Protein AF-A0ABD0JNJ2-F1 (afdb_monomer_lite)

Structure (mmCIF, N/CA/C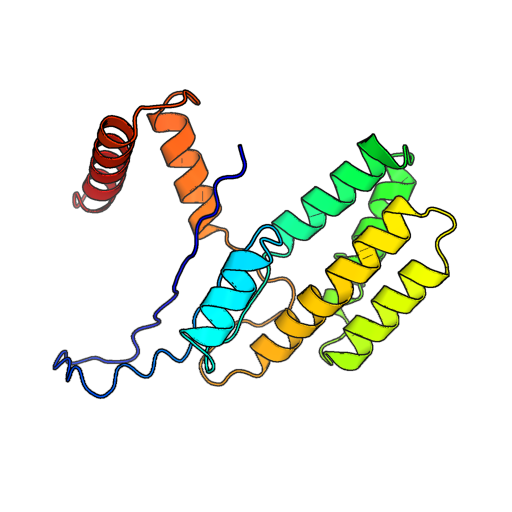/O backbone):
data_AF-A0ABD0JNJ2-F1
#
_entry.id   AF-A0ABD0JNJ2-F1
#
loop_
_atom_site.group_PDB
_atom_site.id
_atom_site.type_symbol
_atom_site.label_atom_id
_atom_site.label_alt_id
_atom_site.label_comp_id
_atom_site.label_asym_id
_atom_site.label_entity_id
_atom_site.label_seq_id
_atom_site.pdbx_PDB_ins_code
_atom_site.Cartn_x
_atom_site.Cartn_y
_atom_site.Cartn_z
_atom_site.occupancy
_atom_site.B_iso_or_equiv
_atom_site.auth_seq_id
_atom_site.auth_comp_id
_atom_site.auth_asym_id
_atom_site.auth_atom_id
_atom_site.pdbx_PDB_model_num
ATOM 1 N N . MET A 1 1 ? 8.922 7.246 12.407 1.00 26.16 1 MET A N 1
ATOM 2 C CA . MET A 1 1 ? 8.050 6.506 13.341 1.00 26.16 1 MET A CA 1
ATOM 3 C C . MET A 1 1 ? 6.828 6.071 12.545 1.00 26.16 1 MET A C 1
ATOM 5 O O . MET A 1 1 ? 6.031 6.923 12.176 1.00 26.16 1 MET A O 1
ATOM 9 N N . SER A 1 2 ? 6.765 4.806 12.126 1.00 25.14 2 SER A N 1
ATOM 10 C CA . SER A 1 2 ? 5.602 4.263 11.416 1.00 25.14 2 SER A CA 1
ATOM 11 C C . SER A 1 2 ? 4.510 3.992 12.443 1.00 25.14 2 SER A C 1
ATOM 13 O O . SER A 1 2 ? 4.684 3.145 13.316 1.00 25.14 2 SER A O 1
ATOM 15 N N . VAL A 1 3 ? 3.419 4.751 12.382 1.00 25.78 3 VAL A N 1
ATOM 16 C CA . VAL A 1 3 ? 2.203 4.423 13.130 1.00 25.78 3 VAL A CA 1
ATOM 17 C C . VAL A 1 3 ? 1.616 3.185 12.464 1.00 25.78 3 VAL A C 1
ATOM 19 O O . VAL A 1 3 ? 1.407 3.183 11.250 1.00 25.78 3 VAL A O 1
ATOM 22 N N . VAL A 1 4 ? 1.434 2.123 13.240 1.00 29.89 4 VAL A N 1
ATOM 23 C CA . VAL A 1 4 ? 0.793 0.896 12.780 1.00 29.89 4 VAL A CA 1
ATOM 24 C C . VAL A 1 4 ? -0.609 0.893 1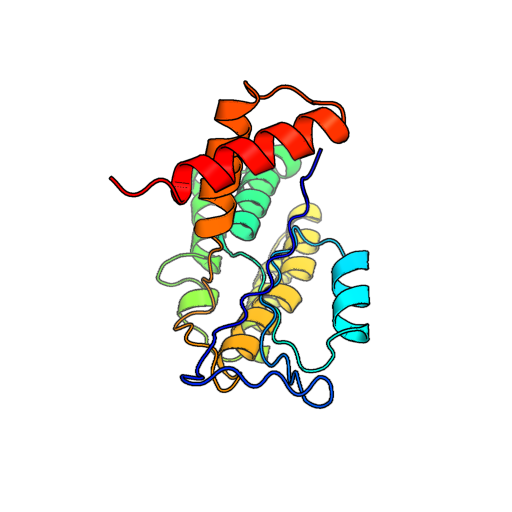3.359 1.00 29.89 4 VAL A C 1
ATOM 26 O O . VAL A 1 4 ? -0.780 0.864 14.575 1.00 29.89 4 VAL A O 1
ATOM 29 N N . GLU A 1 5 ? -1.604 1.021 12.491 1.00 32.81 5 GLU A N 1
ATOM 30 C CA . GLU A 1 5 ? -3.003 1.134 12.883 1.00 32.81 5 GLU A CA 1
ATOM 31 C C . GLU A 1 5 ? -3.761 -0.056 12.296 1.00 32.81 5 GLU A C 1
ATOM 33 O O . GLU A 1 5 ? -3.995 -0.132 11.091 1.00 32.81 5 GLU A O 1
ATOM 38 N N . ALA A 1 6 ? -4.118 -1.013 13.151 1.00 33.81 6 ALA A N 1
ATOM 39 C CA . ALA A 1 6 ? -4.924 -2.150 12.745 1.00 33.81 6 ALA A CA 1
ATOM 40 C C . ALA A 1 6 ? -6.407 -1.779 12.831 1.00 33.81 6 ALA A C 1
ATOM 42 O O . ALA A 1 6 ? -6.945 -1.636 13.929 1.00 33.81 6 ALA A O 1
ATOM 43 N N . LYS A 1 7 ? -7.086 -1.633 11.686 1.00 41.03 7 LYS A N 1
ATOM 44 C CA . LYS A 1 7 ? -8.550 -1.548 11.672 1.00 41.03 7 LYS A CA 1
ATOM 45 C C . LYS A 1 7 ? -9.175 -2.919 11.486 1.00 41.03 7 LYS A C 1
ATOM 47 O O . LYS A 1 7 ? -8.895 -3.642 10.539 1.00 41.03 7 LYS A O 1
ATOM 52 N N . CYS A 1 8 ? -10.072 -3.233 12.406 1.00 36.25 8 CYS A N 1
ATOM 53 C CA . CYS A 1 8 ? -11.025 -4.313 12.288 1.00 36.25 8 CYS A CA 1
ATOM 54 C C . CYS A 1 8 ? -12.307 -3.707 11.708 1.00 36.25 8 CYS A C 1
ATOM 56 O O . CYS A 1 8 ? -13.014 -2.986 12.412 1.00 36.25 8 CYS A O 1
ATOM 58 N N . ILE A 1 9 ? -12.576 -3.909 10.416 1.00 38.62 9 ILE A N 1
ATOM 59 C CA . ILE A 1 9 ? -13.896 -3.581 9.870 1.00 38.62 9 ILE A CA 1
ATOM 60 C C . ILE A 1 9 ? -14.817 -4.746 10.231 1.00 38.62 9 ILE A C 1
ATOM 62 O O . ILE A 1 9 ? -14.937 -5.714 9.489 1.00 38.62 9 ILE A O 1
ATOM 66 N N . VAL A 1 10 ? -15.464 -4.644 11.391 1.00 36.44 10 VAL A N 1
ATOM 67 C CA . VAL A 1 10 ? -16.660 -5.434 11.683 1.00 36.44 10 VAL A CA 1
ATOM 68 C C . VAL A 1 10 ? -17.790 -4.747 10.926 1.00 36.44 10 VAL A C 1
ATOM 70 O O . VAL A 1 10 ? -18.212 -3.667 11.326 1.00 36.44 10 VAL A O 1
ATOM 73 N N . LEU A 1 11 ? -18.235 -5.308 9.801 1.00 31.41 11 LEU A N 1
ATOM 74 C CA . LEU A 1 11 ? -19.492 -4.883 9.184 1.00 31.41 11 LEU A CA 1
ATOM 75 C C . LEU A 1 11 ? -20.625 -5.548 9.977 1.00 31.41 11 LEU A C 1
ATOM 77 O O . LEU A 1 11 ? -20.752 -6.773 9.909 1.00 31.41 11 LEU A O 1
ATOM 81 N N . PRO A 1 12 ? -21.425 -4.806 10.762 1.00 32.09 12 PRO A N 1
ATOM 82 C CA . PRO A 1 12 ? -22.614 -5.378 11.352 1.00 32.09 12 PRO A CA 1
ATOM 83 C C . PRO A 1 12 ? -23.641 -5.522 10.234 1.00 32.09 12 PRO A C 1
ATOM 85 O O . PRO A 1 12 ? -24.138 -4.535 9.700 1.00 32.09 12 PRO A O 1
ATOM 88 N N . HIS A 1 13 ? -23.972 -6.755 9.883 1.00 36.62 13 HIS A N 1
ATOM 89 C CA . HIS A 1 13 ? -25.265 -7.036 9.285 1.00 36.62 13 HIS A CA 1
ATOM 90 C C . HIS A 1 13 ? -26.087 -7.779 10.331 1.00 36.62 13 HIS A C 1
ATOM 92 O O . HIS A 1 13 ? -26.266 -8.979 10.216 1.00 36.62 13 HIS A O 1
ATOM 98 N N . ILE A 1 14 ? -26.502 -7.088 11.396 1.00 38.28 14 ILE A N 1
ATOM 99 C CA . ILE A 1 14 ? -27.469 -7.599 12.376 1.00 38.28 14 ILE A CA 1
ATOM 100 C C . ILE A 1 14 ? -28.215 -6.384 12.948 1.00 38.28 14 ILE A C 1
ATOM 102 O O . ILE A 1 14 ? -27.687 -5.661 13.795 1.00 38.28 14 ILE A O 1
ATOM 106 N N . ASP A 1 15 ? -29.436 -6.165 12.463 1.00 32.69 15 ASP A N 1
ATOM 107 C CA . ASP A 1 15 ? -30.498 -5.598 13.290 1.00 32.69 15 ASP A CA 1
ATOM 108 C C . ASP A 1 15 ? -30.760 -6.614 14.424 1.00 32.69 15 ASP A C 1
ATOM 110 O O . ASP A 1 15 ? -30.828 -7.812 14.162 1.00 32.69 15 ASP A O 1
ATOM 114 N N . ASP A 1 16 ? -30.855 -6.142 15.668 1.00 32.44 16 ASP A N 1
ATOM 115 C CA . ASP A 1 16 ? -31.053 -6.896 16.924 1.00 32.44 16 ASP A CA 1
ATOM 116 C C . ASP A 1 16 ? -29.803 -7.460 17.636 1.00 32.44 16 ASP A C 1
ATOM 118 O O . ASP A 1 16 ? -29.333 -8.585 17.465 1.00 32.44 16 ASP A O 1
ATOM 122 N N . PHE A 1 17 ? -29.299 -6.644 18.565 1.00 34.88 17 PHE A N 1
ATOM 123 C CA . PHE A 1 17 ? -28.214 -6.948 19.494 1.00 34.88 17 PHE A CA 1
ATOM 124 C C . PHE A 1 17 ? -28.676 -7.901 20.621 1.00 34.88 17 PHE A C 1
ATOM 126 O O . PHE A 1 17 ? -29.172 -7.474 21.662 1.00 34.88 17 PHE A O 1
ATOM 133 N N . GLN A 1 18 ? -28.413 -9.199 20.465 1.00 28.80 18 GLN A N 1
ATOM 134 C CA . GLN A 1 18 ? -28.029 -10.073 21.582 1.00 28.80 18 GLN A CA 1
ATOM 135 C C . GLN A 1 18 ? -26.656 -10.670 21.267 1.00 28.80 18 GLN A C 1
ATOM 137 O O . GLN A 1 18 ? -26.529 -11.641 20.525 1.00 28.80 18 GLN A O 1
ATOM 142 N N . VAL A 1 19 ? -25.600 -10.067 21.815 1.00 36.72 19 VAL A N 1
ATOM 143 C CA . VAL A 1 19 ? -24.233 -10.572 21.649 1.00 36.72 19 VAL A CA 1
ATOM 144 C C . VAL A 1 19 ? -24.072 -11.808 22.524 1.00 36.72 19 VAL A C 1
ATOM 146 O O . VAL A 1 19 ? -23.805 -11.706 23.719 1.00 36.72 19 VAL A O 1
ATOM 149 N N . ASN A 1 20 ? -24.246 -12.985 21.930 1.00 31.77 20 ASN A N 1
ATOM 150 C CA . ASN A 1 20 ? -23.804 -14.233 22.531 1.00 31.77 20 ASN A CA 1
ATOM 151 C C . ASN A 1 20 ? -22.264 -14.319 22.391 1.00 31.77 20 ASN A C 1
ATOM 153 O O . ASN A 1 20 ? -21.769 -14.382 21.261 1.00 31.77 20 ASN A O 1
ATOM 157 N N . PRO A 1 21 ? -21.480 -14.325 23.489 1.00 39.53 21 PRO A N 1
ATOM 158 C CA . PRO A 1 21 ? -20.012 -14.311 23.436 1.00 39.53 21 PRO A CA 1
ATOM 159 C C . PRO A 1 21 ? -19.396 -15.537 22.745 1.00 39.53 21 PRO A C 1
ATOM 161 O O . PRO A 1 21 ? -18.214 -15.526 22.415 1.00 39.53 21 PRO A O 1
ATOM 164 N N . SER A 1 22 ? -20.176 -16.600 22.530 1.00 33.53 22 SER A N 1
ATOM 165 C CA . SER A 1 22 ? -19.711 -17.866 21.956 1.00 33.53 22 SER A CA 1
ATOM 166 C C . SER A 1 22 ? -19.560 -17.859 20.428 1.00 33.53 22 SER A C 1
ATOM 168 O O . SER A 1 22 ? -18.995 -18.804 19.890 1.00 33.53 22 SER A O 1
ATOM 170 N N . PHE A 1 23 ? -20.060 -16.836 19.721 1.00 33.84 23 PHE A N 1
ATOM 171 C CA . PHE A 1 23 ? -20.128 -16.827 18.251 1.00 33.84 23 PHE A CA 1
ATOM 172 C C . PHE A 1 23 ? -19.879 -15.444 17.631 1.00 33.84 23 PHE A C 1
ATOM 174 O O . PHE A 1 23 ? -20.557 -15.038 16.689 1.00 33.84 23 PHE A O 1
ATOM 181 N N . VAL A 1 24 ? -18.849 -14.721 18.081 1.00 34.91 24 VAL A N 1
ATOM 182 C CA . VAL A 1 24 ? -18.288 -13.653 17.236 1.00 34.91 24 VAL A CA 1
ATOM 183 C C . VAL A 1 24 ? -17.439 -14.320 16.153 1.00 34.91 24 VAL A C 1
ATOM 185 O O . VAL A 1 24 ? -16.216 -14.402 16.243 1.00 34.91 24 VAL A O 1
ATOM 188 N N . SER A 1 25 ? -18.108 -14.851 15.129 1.00 36.47 25 SER A N 1
ATOM 189 C CA . SER A 1 25 ? -17.474 -15.211 13.864 1.00 36.47 25 SER A CA 1
ATOM 190 C C . SER A 1 25 ? -17.042 -13.909 13.202 1.00 36.47 25 SER A C 1
ATOM 192 O O . SER A 1 25 ? -17.773 -13.312 12.413 1.00 36.47 25 SER A O 1
ATOM 194 N N . LEU A 1 26 ? -15.865 -13.429 13.585 1.00 41.94 26 LEU A N 1
ATOM 195 C CA . LEU A 1 26 ? -15.262 -12.229 13.042 1.00 41.94 26 LEU A CA 1
ATOM 196 C C . LEU A 1 26 ? -14.776 -12.560 11.625 1.00 41.94 26 LEU A C 1
ATOM 198 O O . LEU A 1 26 ? -13.632 -12.954 11.417 1.00 41.94 26 LEU A O 1
ATOM 202 N N . GLN A 1 27 ? -15.700 -12.509 10.661 1.00 42.44 27 GLN A N 1
ATOM 203 C CA . GLN A 1 27 ? -15.446 -12.971 9.295 1.00 42.44 27 GLN A CA 1
ATOM 204 C C . GLN A 1 27 ? -14.484 -12.044 8.532 1.00 42.44 27 GLN A C 1
ATOM 206 O O . GLN A 1 27 ? -13.829 -12.495 7.595 1.00 42.44 27 GLN A O 1
ATO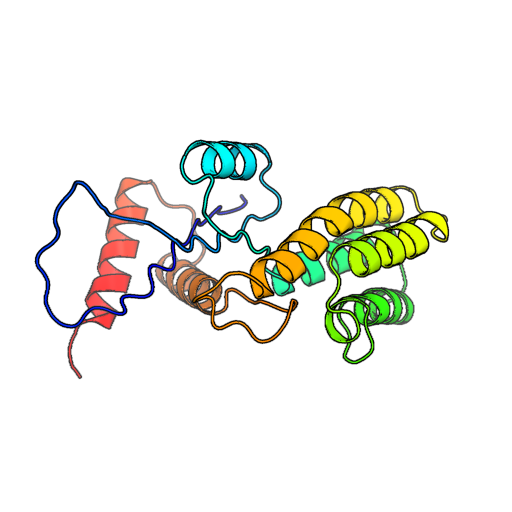M 211 N N . PHE A 1 28 ? -14.316 -10.779 8.949 1.00 48.91 28 PHE A N 1
ATOM 212 C CA . PHE A 1 28 ? -13.483 -9.813 8.222 1.00 48.91 28 PHE A CA 1
ATOM 213 C C . PHE A 1 28 ? -12.620 -8.979 9.161 1.00 48.91 28 PHE A C 1
ATOM 215 O O . PHE A 1 28 ? -13.121 -8.271 10.029 1.00 48.91 28 PHE A O 1
ATOM 222 N N . VAL A 1 29 ? -11.306 -9.025 8.944 1.00 49.91 29 VAL A N 1
ATOM 223 C CA . VAL A 1 29 ? -10.364 -8.063 9.518 1.00 49.91 29 VAL A CA 1
ATOM 224 C C . VAL A 1 29 ? -9.453 -7.577 8.398 1.00 49.91 29 VAL A C 1
ATOM 226 O O . VAL A 1 29 ? -8.389 -8.141 8.150 1.00 49.91 29 VAL A O 1
ATOM 229 N N . THR A 1 30 ? -9.866 -6.514 7.708 1.00 50.38 30 THR A N 1
ATOM 230 C CA . THR A 1 30 ? -9.026 -5.839 6.712 1.00 50.38 30 THR A CA 1
ATOM 231 C C . THR A 1 30 ? -7.947 -5.029 7.421 1.00 50.38 30 THR A C 1
ATOM 233 O O . THR A 1 30 ? -8.136 -3.849 7.723 1.00 50.38 30 THR A O 1
ATOM 236 N N . VAL A 1 31 ? -6.819 -5.663 7.725 1.00 52.69 31 VAL A N 1
ATOM 237 C CA . VAL A 1 31 ? -5.738 -4.974 8.427 1.00 52.69 31 VAL A CA 1
ATOM 238 C C . VAL A 1 31 ? -4.709 -4.421 7.454 1.00 52.69 31 VAL A C 1
ATOM 240 O O . VAL A 1 31 ? -3.909 -5.168 6.887 1.00 52.69 31 VAL A O 1
ATOM 243 N N . ASP A 1 32 ? -4.707 -3.095 7.336 1.00 55.03 32 ASP A N 1
ATOM 244 C CA . ASP A 1 32 ? -3.663 -2.338 6.658 1.00 55.03 32 ASP A CA 1
ATOM 245 C C . ASP A 1 32 ? -2.373 -2.390 7.481 1.00 55.03 32 ASP A C 1
ATOM 247 O O . ASP A 1 32 ? -2.229 -1.719 8.503 1.00 55.03 32 ASP A O 1
ATOM 251 N N . HIS A 1 33 ? -1.428 -3.210 7.040 1.00 58.47 33 HIS A N 1
ATOM 252 C CA . HIS A 1 33 ? -0.084 -3.190 7.583 1.00 58.47 33 HIS A CA 1
ATOM 253 C C . HIS A 1 33 ? 0.830 -2.579 6.545 1.00 58.47 33 HIS A C 1
ATOM 255 O O . HIS A 1 33 ? 0.867 -3.031 5.401 1.00 58.47 33 HIS A O 1
ATOM 261 N N . ASN A 1 34 ? 1.663 -1.643 6.984 1.00 60.66 34 ASN A N 1
ATOM 262 C CA . ASN A 1 34 ? 2.854 -1.209 6.259 1.00 60.66 34 ASN A CA 1
ATOM 263 C C . ASN A 1 34 ? 3.914 -2.337 6.191 1.00 60.66 34 ASN A C 1
ATOM 265 O O . ASN A 1 34 ? 5.081 -2.103 6.488 1.00 60.66 34 ASN A O 1
ATOM 269 N N . ASP A 1 35 ? 3.504 -3.562 5.843 1.00 63.56 35 ASP A N 1
ATOM 270 C CA . ASP A 1 35 ? 4.316 -4.783 5.783 1.00 63.56 35 ASP A CA 1
ATOM 271 C C . ASP A 1 35 ? 4.936 -5.205 7.135 1.00 63.56 35 ASP A C 1
ATOM 273 O O . ASP A 1 35 ? 6.025 -5.778 7.199 1.00 63.56 35 ASP A O 1
ATOM 277 N N . GLU A 1 36 ? 4.260 -4.940 8.264 1.00 75.25 36 GLU A N 1
ATOM 278 C CA . GLU A 1 36 ? 4.754 -5.424 9.558 1.00 75.25 36 GLU A CA 1
ATOM 279 C C . GLU A 1 36 ? 4.503 -6.934 9.711 1.00 75.25 36 GLU A C 1
ATOM 281 O O . GLU A 1 36 ? 3.442 -7.386 10.150 1.00 75.25 36 GLU A O 1
ATOM 286 N N . LYS A 1 37 ? 5.523 -7.726 9.360 1.00 79.62 37 LYS A N 1
ATOM 287 C CA . LYS A 1 37 ? 5.501 -9.196 9.402 1.00 79.62 37 LYS A CA 1
ATOM 288 C C . LYS A 1 37 ? 4.988 -9.760 10.733 1.00 79.62 37 LYS A C 1
ATOM 290 O O . LYS A 1 37 ? 4.193 -10.696 10.719 1.00 79.62 37 LYS A O 1
ATOM 295 N N . ALA A 1 38 ? 5.415 -9.194 11.864 1.00 82.00 38 ALA A N 1
ATOM 296 C CA . ALA A 1 38 ? 5.042 -9.683 13.192 1.00 82.00 38 ALA A CA 1
ATOM 297 C C . ALA A 1 38 ? 3.529 -9.584 13.442 1.00 82.00 38 ALA A C 1
ATOM 299 O O . ALA A 1 38 ? 2.907 -10.567 13.845 1.00 82.00 38 ALA A O 1
ATOM 300 N N . LEU A 1 39 ? 2.918 -8.436 13.139 1.00 78.38 39 LEU A N 1
ATOM 301 C CA . LEU A 1 39 ? 1.470 -8.269 13.268 1.00 78.38 39 LEU A CA 1
ATOM 302 C C . LEU A 1 39 ? 0.702 -9.146 12.288 1.00 78.38 39 LEU A C 1
ATOM 304 O O . LEU A 1 39 ? -0.283 -9.776 12.662 1.00 78.38 39 LEU A O 1
ATOM 308 N N . ARG A 1 40 ? 1.180 -9.243 11.048 1.00 79.00 40 ARG A N 1
ATOM 309 C CA . ARG A 1 40 ? 0.571 -10.093 10.023 1.00 79.00 40 ARG A CA 1
ATOM 310 C C . ARG A 1 40 ? 0.534 -11.566 10.447 1.00 79.00 40 ARG A C 1
ATOM 312 O O . ARG A 1 40 ? -0.475 -12.242 10.233 1.00 79.00 40 ARG A O 1
ATOM 319 N N . GLU A 1 41 ? 1.610 -12.059 11.060 1.00 85.00 41 GLU A N 1
ATOM 320 C CA . GLU A 1 41 ? 1.662 -13.404 11.640 1.00 85.00 41 GLU A CA 1
ATOM 321 C C . GLU A 1 41 ? 0.759 -13.534 12.869 1.00 85.00 41 GLU A C 1
ATOM 323 O O . GLU A 1 41 ? 0.009 -14.505 12.966 1.00 85.00 41 GLU A O 1
ATOM 328 N N . ALA A 1 42 ? 0.787 -12.559 13.782 1.00 84.50 42 ALA A N 1
ATOM 329 C CA . ALA A 1 42 ? -0.054 -12.561 14.974 1.00 84.50 42 ALA A CA 1
ATOM 330 C C . ALA A 1 42 ? -1.544 -12.619 14.608 1.00 84.50 42 ALA A C 1
ATOM 332 O O . ALA A 1 42 ? -2.273 -13.465 15.117 1.00 84.50 42 ALA A O 1
ATOM 333 N N . LEU A 1 43 ? -1.990 -11.798 13.660 1.00 80.69 43 LEU A N 1
ATOM 334 C CA . LEU A 1 43 ? -3.374 -11.794 13.190 1.00 80.69 43 LEU A CA 1
ATOM 335 C C . LEU A 1 43 ? -3.747 -13.075 12.460 1.00 80.69 43 LEU A C 1
ATOM 337 O O . LEU A 1 43 ? -4.850 -13.565 12.654 1.00 80.69 43 LEU A O 1
ATOM 341 N N . GLY A 1 44 ? -2.834 -13.655 11.677 1.00 83.12 44 GLY A N 1
ATOM 342 C CA . GLY A 1 44 ? -3.070 -14.962 11.062 1.00 83.12 44 GLY A CA 1
ATOM 343 C C . GLY A 1 44 ? -3.284 -16.077 12.093 1.00 83.12 44 GLY A C 1
ATOM 344 O O . GLY A 1 44 ? -3.999 -17.032 11.813 1.00 83.12 44 GLY A O 1
ATOM 345 N N . ARG A 1 45 ? -2.694 -15.951 13.291 1.00 86.62 45 ARG A N 1
ATOM 346 C CA . ARG A 1 45 ? -2.889 -16.897 14.401 1.00 86.62 45 ARG A CA 1
ATOM 347 C C . ARG A 1 45 ? -4.158 -16.615 15.201 1.00 86.62 45 ARG A C 1
ATOM 349 O O . ARG A 1 45 ? -4.853 -17.554 15.564 1.00 86.62 45 ARG A O 1
ATOM 356 N N . VAL A 1 46 ? -4.437 -15.345 15.497 1.00 86.56 46 VAL A N 1
ATOM 357 C CA . VAL A 1 46 ? -5.577 -14.939 16.338 1.00 86.56 46 VAL A CA 1
ATOM 358 C C . VAL A 1 46 ? -6.894 -14.975 15.555 1.00 86.56 46 VAL A C 1
ATOM 360 O O . VAL A 1 46 ? -7.920 -15.366 16.101 1.00 86.56 46 VAL A O 1
ATOM 363 N N . PHE A 1 47 ? -6.864 -14.624 14.268 1.00 84.25 47 PHE A N 1
ATOM 364 C CA . PHE A 1 47 ? -8.029 -14.560 13.383 1.00 84.25 47 PHE A CA 1
ATOM 365 C C . PHE A 1 47 ? -7.769 -15.339 12.080 1.00 84.25 47 PHE A C 1
ATOM 367 O O . PHE A 1 47 ? -7.666 -14.746 11.006 1.00 84.25 47 PHE A O 1
ATOM 374 N N . PRO A 1 48 ? -7.664 -16.679 12.133 1.00 84.25 48 PRO A N 1
ATOM 375 C CA . PRO A 1 48 ? -7.301 -17.493 10.968 1.00 84.25 48 PRO A CA 1
ATOM 376 C C . PRO A 1 48 ? -8.329 -17.443 9.825 1.00 84.25 48 PRO A C 1
ATOM 378 O O . PRO A 1 48 ? -7.976 -17.698 8.677 1.00 84.25 48 PRO A O 1
ATOM 381 N N . GLY A 1 49 ? -9.589 -17.107 10.126 1.00 79.81 49 GLY A N 1
ATOM 382 C CA . GLY A 1 49 ? -10.651 -16.921 9.131 1.00 79.81 49 GLY A CA 1
ATOM 383 C C . GLY A 1 49 ? -10.732 -15.510 8.542 1.00 79.81 49 GLY A C 1
ATOM 384 O O . GLY A 1 49 ? -11.550 -15.281 7.657 1.00 79.81 49 GLY A O 1
ATOM 385 N N . ALA A 1 50 ? -9.921 -14.563 9.022 1.00 83.25 50 ALA A N 1
ATOM 386 C CA . ALA A 1 50 ? -10.001 -13.181 8.574 1.00 83.25 50 ALA A CA 1
ATOM 387 C C . ALA A 1 50 ? -9.348 -12.979 7.204 1.00 83.25 50 ALA A C 1
ATOM 389 O O . ALA A 1 50 ? -8.228 -13.425 6.937 1.00 83.25 50 ALA A O 1
ATOM 390 N N . CYS A 1 51 ? -10.026 -12.208 6.359 1.00 84.56 51 CYS A N 1
ATOM 391 C CA . CYS A 1 51 ? -9.489 -11.774 5.076 1.00 84.56 51 CYS A CA 1
ATOM 392 C C . CYS A 1 51 ? -8.603 -10.549 5.252 1.00 84.56 51 CYS A C 1
ATOM 394 O O . CYS A 1 51 ? -9.033 -9.536 5.797 1.00 84.56 51 CYS A O 1
ATOM 396 N N . ARG A 1 52 ? -7.359 -10.649 4.783 1.00 85.19 52 ARG A N 1
ATOM 397 C CA . ARG A 1 52 ? -6.342 -9.608 4.939 1.00 85.19 52 ARG A CA 1
ATOM 398 C C . ARG A 1 52 ? -6.202 -8.828 3.644 1.00 85.19 52 ARG A C 1
ATOM 400 O O . ARG A 1 52 ? -6.147 -9.428 2.576 1.00 85.19 52 ARG A O 1
ATOM 407 N N . MET A 1 53 ? -6.098 -7.509 3.759 1.00 86.62 53 MET A N 1
ATOM 408 C CA . MET A 1 53 ? -5.841 -6.632 2.625 1.00 86.62 53 MET A CA 1
ATOM 409 C C . MET A 1 53 ? -4.777 -5.605 2.982 1.00 86.62 53 MET A C 1
ATOM 411 O O . MET A 1 53 ? -4.831 -4.981 4.038 1.00 86.62 53 MET A O 1
ATOM 415 N N . THR A 1 54 ? -3.835 -5.406 2.074 1.00 87.38 54 THR A N 1
ATOM 416 C CA . THR A 1 54 ? -2.834 -4.346 2.126 1.00 87.38 54 THR A CA 1
ATOM 417 C C . THR A 1 54 ? -3.371 -3.106 1.418 1.00 87.38 54 THR A C 1
ATOM 419 O O . THR A 1 54 ? -3.893 -3.201 0.304 1.00 87.38 54 THR A O 1
ATOM 422 N N . CYS A 1 55 ? -3.209 -1.924 2.021 1.00 88.12 55 CYS A N 1
ATOM 423 C CA . CYS A 1 55 ? -3.575 -0.672 1.364 1.00 88.12 55 CYS A CA 1
ATOM 424 C C . CYS A 1 55 ? -2.688 -0.424 0.138 1.00 88.12 55 CYS A C 1
ATOM 426 O O . CYS A 1 55 ? -1.476 -0.204 0.233 1.00 88.12 55 CYS A O 1
ATOM 428 N N . THR A 1 56 ? -3.307 -0.409 -1.039 1.00 89.94 56 THR A N 1
ATOM 429 C CA . THR A 1 56 ? -2.592 -0.220 -2.308 1.00 89.94 56 THR A CA 1
ATOM 430 C C . THR A 1 56 ? -2.046 1.188 -2.473 1.00 89.94 56 THR A C 1
ATOM 432 O O . THR A 1 56 ? -1.021 1.380 -3.124 1.00 89.94 56 THR A O 1
ATOM 435 N N . ARG A 1 57 ? -2.656 2.181 -1.818 1.00 88.25 57 ARG A N 1
ATOM 436 C CA . ARG A 1 57 ? -2.128 3.547 -1.779 1.00 88.25 57 ARG A CA 1
ATOM 437 C C . ARG A 1 57 ? -0.777 3.605 -1.069 1.00 88.25 57 ARG A C 1
ATOM 439 O O . ARG A 1 57 ? 0.157 4.187 -1.622 1.00 88.25 57 ARG A O 1
ATOM 446 N N . HIS A 1 58 ? -0.654 2.984 0.104 1.00 85.88 58 HIS A N 1
ATOM 447 C CA . HIS A 1 58 ? 0.617 2.921 0.829 1.00 85.88 58 HIS A CA 1
ATOM 448 C C . HIS A 1 58 ? 1.655 2.102 0.056 1.00 85.88 58 HIS A C 1
ATOM 450 O O . HIS A 1 58 ? 2.788 2.552 -0.102 1.00 85.88 58 HIS A O 1
ATOM 456 N N . ALA A 1 59 ? 1.263 0.963 -0.525 1.00 90.44 59 ALA A N 1
ATOM 457 C CA . ALA A 1 59 ? 2.144 0.179 -1.392 1.00 90.44 59 ALA A CA 1
ATOM 458 C C . ALA A 1 59 ? 2.678 1.006 -2.580 1.00 90.44 59 ALA A C 1
ATOM 460 O O . ALA A 1 59 ? 3.884 1.037 -2.827 1.00 90.44 59 ALA A O 1
ATOM 461 N N . LYS A 1 60 ? 1.802 1.758 -3.260 1.00 93.31 60 LYS A N 1
ATOM 462 C CA . LYS A 1 60 ? 2.155 2.666 -4.361 1.00 93.31 60 LYS A CA 1
ATOM 463 C C . LYS A 1 60 ? 3.103 3.782 -3.920 1.00 93.31 60 LYS A C 1
ATOM 465 O O . LYS A 1 60 ? 4.065 4.085 -4.626 1.00 93.31 60 LYS A O 1
ATOM 470 N N . GLN A 1 61 ? 2.851 4.402 -2.766 1.00 91.12 61 GLN A N 1
ATOM 471 C CA . GLN A 1 61 ? 3.723 5.439 -2.205 1.00 91.12 61 GLN A CA 1
ATOM 472 C C . GLN A 1 61 ? 5.106 4.886 -1.851 1.00 91.12 61 GLN A C 1
ATOM 474 O O . GLN A 1 61 ? 6.108 5.502 -2.211 1.00 91.12 61 GLN A O 1
ATOM 479 N N . ASN A 1 62 ? 5.159 3.712 -1.219 1.00 90.81 62 ASN A N 1
ATOM 480 C CA . ASN A 1 62 ? 6.401 3.040 -0.848 1.00 90.81 62 ASN A CA 1
ATOM 481 C C . ASN A 1 62 ? 7.226 2.658 -2.080 1.00 90.81 62 ASN A C 1
ATOM 483 O O . ASN A 1 62 ? 8.429 2.921 -2.105 1.00 90.81 62 ASN A O 1
ATOM 487 N N . LEU A 1 63 ? 6.589 2.113 -3.124 1.00 93.94 63 LEU A N 1
ATOM 488 C CA . LEU A 1 63 ? 7.260 1.837 -4.392 1.00 93.94 63 LEU A CA 1
ATOM 489 C C . LEU A 1 63 ? 7.795 3.131 -5.015 1.00 93.94 63 LEU A C 1
ATOM 491 O O . LEU A 1 63 ? 8.965 3.206 -5.371 1.00 93.94 63 LEU A O 1
ATOM 495 N N . ASN A 1 64 ? 6.976 4.178 -5.113 1.00 95.19 64 ASN A N 1
ATOM 496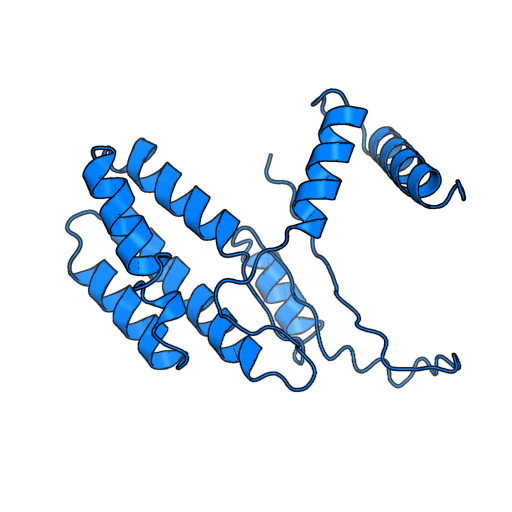 C CA . ASN A 1 64 ? 7.408 5.436 -5.718 1.00 95.19 64 ASN A CA 1
ATOM 497 C C . ASN A 1 64 ? 8.572 6.097 -4.949 1.00 95.19 64 ASN A C 1
ATOM 499 O O . ASN A 1 64 ? 9.488 6.623 -5.581 1.00 95.19 64 ASN A O 1
ATOM 503 N N . ALA A 1 65 ? 8.563 6.041 -3.612 1.00 93.12 65 ALA A N 1
ATOM 504 C CA . ALA A 1 65 ? 9.665 6.513 -2.772 1.00 93.12 65 ALA A CA 1
ATOM 505 C C . ALA A 1 65 ? 10.936 5.678 -2.984 1.00 93.12 65 ALA A C 1
ATOM 507 O O . ALA A 1 65 ? 12.006 6.235 -3.195 1.00 93.12 65 ALA A O 1
ATOM 508 N N . LEU A 1 66 ? 10.826 4.346 -3.037 1.00 94.00 66 LEU A N 1
ATOM 509 C CA . LEU A 1 66 ? 11.953 3.467 -3.363 1.00 94.00 66 LEU A CA 1
ATOM 510 C C . LEU A 1 66 ? 12.577 3.829 -4.719 1.00 94.00 66 LEU A C 1
ATOM 512 O O . LEU A 1 66 ? 13.797 3.982 -4.819 1.00 94.00 66 LEU A O 1
ATOM 516 N N . LEU A 1 67 ? 11.746 3.980 -5.754 1.00 94.12 67 LEU A N 1
ATOM 517 C CA . LEU A 1 67 ? 12.211 4.294 -7.104 1.00 94.12 67 LEU A CA 1
ATOM 518 C C . LEU A 1 67 ? 12.877 5.676 -7.177 1.00 94.12 67 LEU A C 1
ATOM 520 O O . LEU A 1 67 ? 13.788 5.871 -7.979 1.00 94.12 67 LEU A O 1
ATOM 524 N N . ALA A 1 68 ? 12.441 6.634 -6.356 1.00 95.44 68 ALA A N 1
ATOM 525 C CA . ALA A 1 68 ? 13.045 7.960 -6.276 1.00 95.44 68 ALA A CA 1
ATOM 526 C C . ALA A 1 68 ? 14.347 7.965 -5.461 1.00 95.44 68 ALA A C 1
ATOM 528 O O . ALA A 1 68 ? 15.360 8.455 -5.949 1.00 95.44 68 ALA A O 1
ATOM 529 N N . ASP A 1 69 ? 14.323 7.397 -4.257 1.00 94.44 69 ASP A N 1
ATOM 530 C CA . ASP A 1 69 ? 15.353 7.623 -3.238 1.00 94.44 69 ASP A CA 1
ATOM 531 C C . ASP A 1 69 ? 16.445 6.548 -3.229 1.00 94.44 69 ASP A C 1
ATOM 533 O O . ASP A 1 69 ? 17.571 6.810 -2.811 1.00 94.44 69 ASP A O 1
ATOM 537 N N . LYS A 1 70 ? 16.114 5.313 -3.630 1.00 92.88 70 LYS A N 1
ATOM 538 C CA . LYS A 1 70 ? 17.047 4.171 -3.614 1.00 92.88 70 LYS A CA 1
ATOM 539 C C . LYS A 1 70 ? 17.504 3.767 -5.004 1.00 92.88 70 LYS A C 1
ATOM 541 O O . LYS A 1 70 ? 18.669 3.432 -5.172 1.00 92.88 70 LYS A O 1
ATOM 546 N N . VAL A 1 71 ? 16.599 3.792 -5.980 1.00 94.69 71 VAL A N 1
ATOM 547 C CA . VAL A 1 71 ? 16.932 3.460 -7.374 1.00 94.69 71 VAL A CA 1
ATOM 548 C C . VAL A 1 71 ? 17.409 4.695 -8.139 1.00 94.69 71 VAL A C 1
ATOM 550 O O . VAL A 1 71 ? 18.302 4.587 -8.971 1.00 94.69 71 VAL A O 1
ATOM 553 N N . GLY A 1 72 ? 16.845 5.872 -7.849 1.00 94.81 72 GLY A N 1
ATOM 554 C CA . GLY A 1 72 ? 17.210 7.118 -8.527 1.00 94.81 72 GLY A CA 1
ATOM 555 C C . GLY A 1 72 ? 16.607 7.270 -9.927 1.00 94.81 72 GLY A C 1
ATOM 556 O O . GLY A 1 72 ? 17.149 8.009 -10.745 1.00 94.81 72 GLY A O 1
ATOM 557 N N . LEU A 1 73 ? 15.488 6.596 -10.227 1.00 94.75 73 LEU A N 1
ATOM 558 C CA . LEU A 1 73 ? 14.872 6.659 -11.556 1.00 94.75 73 LEU A CA 1
ATOM 559 C C . LEU A 1 73 ? 14.295 8.053 -11.864 1.00 94.75 73 LEU A C 1
ATOM 561 O O . LEU A 1 73 ? 13.693 8.691 -10.982 1.00 94.75 73 LEU A O 1
ATOM 565 N N . PRO A 1 74 ? 14.356 8.505 -13.131 1.00 96.12 74 PRO A N 1
ATOM 566 C CA . PRO A 1 74 ? 13.666 9.704 -13.590 1.00 96.12 74 PRO A CA 1
ATOM 567 C C . PRO A 1 74 ? 12.150 9.623 -13.377 1.00 96.12 74 PRO A C 1
ATOM 569 O O . PRO A 1 74 ? 11.534 8.568 -13.519 1.00 96.12 74 PRO A O 1
ATOM 572 N N . LYS A 1 75 ? 11.499 10.769 -13.128 1.00 96.44 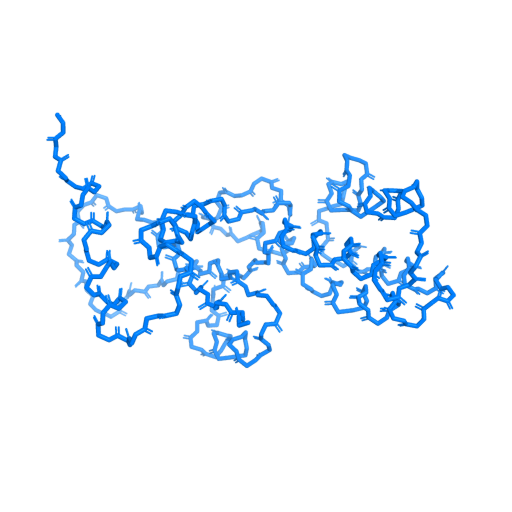75 LYS A N 1
ATOM 573 C CA . LYS A 1 75 ? 10.045 10.853 -12.865 1.00 96.44 75 LYS A CA 1
ATOM 574 C C . LYS A 1 75 ? 9.185 10.117 -13.905 1.00 96.44 75 LYS A C 1
ATOM 576 O O . LYS A 1 75 ? 8.172 9.529 -13.536 1.00 96.44 75 LYS A O 1
ATOM 581 N N . ARG A 1 76 ? 9.572 10.160 -15.186 1.00 96.81 76 ARG A N 1
ATOM 582 C CA . ARG A 1 76 ? 8.856 9.490 -16.284 1.00 96.81 76 ARG A CA 1
ATOM 583 C C . ARG A 1 76 ? 8.886 7.967 -16.141 1.00 96.81 76 ARG A C 1
ATOM 5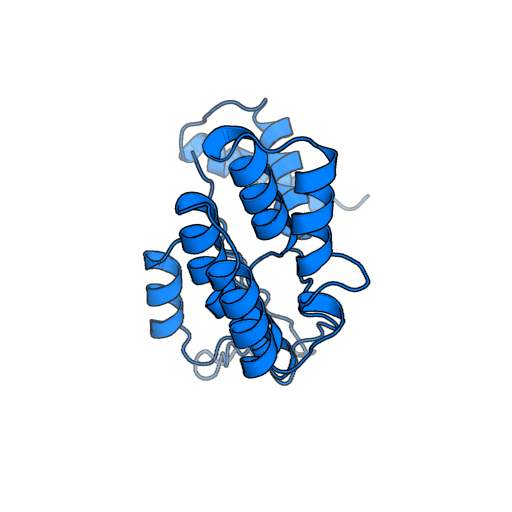85 O O . ARG A 1 76 ? 7.840 7.340 -16.248 1.00 96.81 76 ARG A O 1
ATOM 592 N N . GLU A 1 77 ? 10.057 7.399 -15.876 1.00 95.00 77 GLU A N 1
ATOM 593 C CA . GLU A 1 77 ? 10.235 5.954 -15.696 1.00 95.00 77 GLU A CA 1
ATOM 594 C C . GLU A 1 77 ? 9.567 5.475 -14.412 1.00 95.00 77 GLU A C 1
ATOM 596 O O . GLU A 1 77 ? 8.814 4.509 -14.453 1.00 95.00 77 GLU A O 1
ATOM 601 N N . ARG A 1 78 ? 9.706 6.230 -13.310 1.00 95.31 78 ARG A N 1
ATOM 602 C CA . ARG A 1 78 ? 8.982 5.943 -12.060 1.00 95.31 78 ARG A CA 1
ATOM 603 C C . ARG A 1 78 ? 7.484 5.842 -12.279 1.00 95.31 78 ARG A C 1
ATOM 605 O O . ARG A 1 78 ? 6.853 4.903 -11.809 1.00 95.31 78 ARG A O 1
ATOM 612 N N . LYS A 1 79 ? 6.920 6.821 -12.995 1.00 96.19 79 LYS A N 1
ATOM 613 C CA . LYS A 1 79 ? 5.495 6.833 -13.314 1.00 96.19 79 LYS A CA 1
ATOM 614 C C . LYS A 1 79 ? 5.113 5.597 -14.123 1.00 96.19 79 LYS A C 1
ATOM 616 O O . LYS A 1 79 ? 4.141 4.955 -13.759 1.00 96.19 79 LYS A O 1
ATOM 621 N N . LYS A 1 80 ? 5.887 5.255 -15.158 1.00 95.69 80 LYS A N 1
ATOM 622 C CA . LYS A 1 80 ? 5.646 4.059 -15.972 1.00 95.69 80 LYS A CA 1
ATOM 623 C C . LYS A 1 80 ? 5.614 2.796 -15.104 1.00 95.69 80 LYS A C 1
ATOM 625 O O . LYS A 1 80 ? 4.591 2.138 -15.074 1.00 95.69 80 LYS A O 1
ATOM 630 N N . THR A 1 81 ? 6.656 2.531 -14.314 1.00 93.94 81 THR A N 1
ATOM 631 C CA . THR A 1 81 ? 6.724 1.343 -13.439 1.00 93.94 81 THR A CA 1
ATOM 632 C C . THR A 1 81 ? 5.569 1.281 -12.438 1.00 93.94 81 THR A C 1
ATOM 634 O O . THR A 1 81 ? 5.014 0.219 -12.173 1.00 93.94 81 THR A O 1
ATOM 637 N N . VAL A 1 82 ? 5.196 2.424 -11.860 1.00 96.12 82 VAL A N 1
ATOM 638 C CA . VAL A 1 82 ? 4.065 2.500 -10.931 1.00 96.12 82 VAL A CA 1
ATOM 639 C C . VAL A 1 82 ? 2.735 2.259 -11.649 1.00 96.12 82 VAL A C 1
ATOM 641 O O . VAL A 1 82 ? 1.866 1.602 -11.083 1.00 96.12 82 VAL A O 1
ATOM 644 N N . ASP A 1 83 ? 2.562 2.776 -12.864 1.00 96.12 83 ASP A N 1
ATOM 645 C CA . ASP A 1 83 ? 1.347 2.597 -13.659 1.00 96.12 83 ASP A CA 1
ATOM 646 C C . ASP A 1 83 ? 1.244 1.166 -14.229 1.00 96.12 83 ASP A C 1
ATOM 648 O O . ASP A 1 83 ? 0.143 0.626 -14.276 1.00 96.12 83 ASP A O 1
ATOM 652 N N . ASP A 1 84 ? 2.361 0.500 -14.539 1.00 95.19 84 ASP A N 1
ATOM 653 C CA . ASP A 1 84 ? 2.383 -0.910 -14.966 1.00 95.19 84 ASP A CA 1
ATOM 654 C C . ASP A 1 84 ? 1.811 -1.844 -13.874 1.00 95.19 84 ASP A C 1
ATOM 656 O O . ASP A 1 84 ? 1.217 -2.879 -14.169 1.00 95.19 84 ASP A O 1
ATOM 660 N N . ILE A 1 85 ? 1.934 -1.467 -12.594 1.00 94.81 85 ILE A N 1
ATOM 661 C CA . ILE A 1 85 ? 1.408 -2.246 -11.459 1.00 94.81 85 ILE A CA 1
ATOM 662 C C . ILE A 1 85 ? 0.035 -1.731 -11.002 1.00 94.81 85 ILE A C 1
ATOM 664 O O . ILE A 1 85 ? -0.913 -2.504 -10.868 1.00 94.81 85 ILE A O 1
ATOM 668 N N . PHE A 1 86 ? -0.072 -0.426 -10.738 1.00 95.31 86 PHE A N 1
ATOM 669 C CA . PHE A 1 86 ? -1.215 0.214 -10.066 1.00 95.31 86 PHE A CA 1
ATOM 670 C C . PHE A 1 86 ? -2.048 1.123 -10.985 1.00 95.31 86 PHE A C 1
ATOM 672 O O . PHE A 1 86 ? -2.944 1.824 -10.506 1.00 95.31 86 PHE A O 1
ATOM 679 N N . GLY A 1 87 ? -1.692 1.233 -12.263 1.00 94.00 87 GLY A N 1
ATOM 680 C CA . GLY A 1 87 ? -2.397 2.060 -13.239 1.00 94.00 87 GLY A CA 1
ATOM 681 C C . GLY A 1 87 ? -3.723 1.440 -13.667 1.00 94.00 87 GLY A C 1
ATOM 682 O O . GLY A 1 87 ? -4.075 0.338 -13.258 1.00 94.00 87 GLY A O 1
ATOM 683 N N . LYS A 1 88 ? -4.466 2.158 -14.515 1.00 93.19 88 LYS A N 1
ATOM 684 C CA . LYS A 1 88 ? -5.768 1.697 -15.031 1.00 93.19 88 LYS A CA 1
ATOM 685 C C . LYS A 1 88 ? -5.662 0.382 -15.807 1.00 93.19 88 LYS A C 1
ATOM 687 O O . LYS A 1 88 ? -6.558 -0.441 -15.708 1.00 93.19 88 LYS A O 1
ATOM 692 N N . ASP A 1 89 ? -4.549 0.203 -16.508 1.00 93.12 89 ASP A N 1
ATOM 693 C CA . ASP A 1 89 ? -4.212 -1.007 -17.262 1.00 93.12 89 ASP A CA 1
ATOM 694 C C . ASP A 1 89 ? -3.144 -1.843 -16.533 1.00 93.12 89 ASP A C 1
ATOM 696 O O . ASP A 1 89 ? -2.501 -2.705 -17.124 1.00 93.12 89 ASP A O 1
ATOM 700 N N . GLY A 1 90 ? -2.910 -1.550 -15.250 1.00 91.94 90 GLY A N 1
ATOM 701 C CA . GLY A 1 90 ? -1.903 -2.227 -14.447 1.00 91.94 90 GLY A CA 1
ATOM 702 C C . GLY A 1 90 ? -2.359 -3.609 -13.989 1.00 91.94 90 GLY A C 1
ATOM 703 O O . GLY A 1 90 ? -3.554 -3.929 -14.001 1.00 91.94 90 GLY A O 1
ATOM 704 N N . VAL A 1 91 ? -1.398 -4.413 -13.526 1.00 91.88 91 VAL A N 1
ATOM 705 C CA . VAL A 1 91 ? -1.617 -5.796 -13.058 1.00 91.88 91 VAL A CA 1
ATOM 706 C C . VAL A 1 91 ? -2.793 -5.894 -12.077 1.00 91.88 91 VAL A C 1
ATOM 708 O O . VAL A 1 91 ? -3.642 -6.765 -12.211 1.00 91.88 91 VAL A O 1
ATOM 711 N N . LEU A 1 92 ? -2.890 -4.973 -11.112 1.00 89.88 92 LEU A N 1
ATOM 712 C CA . LEU A 1 92 ? -3.884 -5.057 -10.031 1.00 89.88 92 LEU A CA 1
ATOM 713 C C . LEU A 1 92 ? -5.310 -4.657 -10.429 1.00 89.88 92 LEU A C 1
ATOM 715 O O . LEU A 1 92 ? -6.235 -4.830 -9.634 1.00 89.88 92 LEU A O 1
ATOM 719 N N . VAL A 1 93 ? -5.484 -4.059 -11.608 1.00 87.44 93 VAL A N 1
ATOM 720 C CA . VAL A 1 93 ? -6.804 -3.686 -12.139 1.00 87.44 93 VAL A CA 1
ATOM 721 C C . VAL A 1 93 ? -7.287 -4.711 -13.149 1.00 87.44 93 VAL A C 1
ATOM 723 O O . VAL A 1 93 ? -8.471 -5.046 -13.170 1.00 87.44 93 VAL A O 1
ATOM 726 N N . THR A 1 94 ? -6.373 -5.176 -13.995 1.00 86.94 94 THR A N 1
ATOM 727 C CA . THR A 1 94 ? -6.686 -6.046 -15.129 1.00 86.94 94 THR A CA 1
ATOM 728 C C . THR A 1 94 ? -6.835 -7.505 -14.722 1.00 86.94 94 THR A C 1
ATOM 730 O O . THR A 1 94 ? -7.666 -8.201 -15.302 1.00 86.94 94 THR A O 1
ATOM 733 N N . GLU A 1 95 ? -6.106 -7.948 -13.697 1.00 88.44 95 GLU A N 1
ATOM 734 C CA . GLU A 1 95 ? -6.131 -9.328 -13.231 1.00 88.44 95 GLU A CA 1
ATOM 735 C C . GLU A 1 95 ? -6.888 -9.470 -11.902 1.00 88.44 95 GLU A C 1
ATOM 737 O O . GLU A 1 95 ? -6.807 -8.617 -11.014 1.00 88.44 95 GLU A O 1
ATOM 742 N N . LYS A 1 96 ? -7.649 -10.561 -11.768 1.00 83.44 96 LYS A N 1
ATOM 743 C CA . LYS A 1 96 ? -8.415 -10.908 -10.558 1.00 83.44 96 LYS A CA 1
ATOM 744 C C . LYS A 1 96 ? -7.945 -12.212 -9.925 1.00 83.44 96 LYS A C 1
ATOM 746 O O . LYS A 1 96 ? -8.262 -12.465 -8.762 1.00 83.44 96 LYS A O 1
ATOM 751 N N . ASP A 1 97 ? -7.214 -13.034 -10.669 1.00 89.44 97 ASP A N 1
ATOM 752 C CA . ASP A 1 97 ? -6.630 -14.260 -10.160 1.00 89.44 97 ASP A CA 1
ATOM 753 C C . ASP A 1 97 ? -5.372 -13.964 -9.329 1.00 89.44 97 ASP A C 1
ATOM 755 O O . ASP A 1 97 ? -4.446 -13.264 -9.745 1.00 89.44 97 ASP A O 1
ATOM 759 N N . ASN A 1 98 ? -5.336 -14.504 -8.113 1.00 88.00 98 ASN A N 1
ATOM 760 C CA . ASN A 1 98 ? -4.248 -14.260 -7.174 1.00 88.00 98 ASN A CA 1
ATOM 761 C C . ASN A 1 98 ? -2.918 -14.890 -7.618 1.00 88.00 98 ASN A C 1
ATOM 763 O O . ASN A 1 98 ? -1.862 -14.350 -7.281 1.00 88.00 98 ASN A O 1
ATOM 767 N N . THR A 1 99 ? -2.949 -16.016 -8.337 1.00 90.06 99 THR A N 1
ATOM 768 C CA . THR A 1 99 ? -1.739 -16.663 -8.863 1.00 90.06 99 THR A CA 1
ATOM 769 C C . THR A 1 99 ? -1.168 -15.864 -10.026 1.00 90.06 99 THR A C 1
ATOM 771 O O . THR A 1 99 ? 0.012 -15.520 -9.991 1.00 90.06 99 THR A O 1
ATOM 774 N N . LEU A 1 100 ? -2.019 -15.422 -10.957 1.00 91.38 100 LEU A N 1
ATOM 775 C CA . LEU A 1 100 ? -1.598 -14.601 -12.094 1.00 91.38 100 LEU A CA 1
ATOM 776 C C . LEU A 1 100 ? -1.039 -13.241 -11.655 1.00 91.38 100 LEU A C 1
ATOM 778 O O . LEU A 1 100 ? 0.015 -12.837 -12.140 1.00 91.38 100 LEU A O 1
ATOM 782 N N . ILE A 1 101 ? -1.659 -12.567 -10.677 1.00 91.06 101 ILE A N 1
ATOM 783 C CA . ILE A 1 101 ? -1.107 -11.322 -10.107 1.00 91.06 101 ILE A CA 1
ATOM 784 C C . ILE A 1 101 ? 0.300 -11.549 -9.554 1.00 91.06 101 ILE A C 1
ATOM 786 O O . ILE A 1 101 ? 1.202 -10.744 -9.798 1.00 91.06 101 ILE A O 1
ATOM 790 N N . SER A 1 102 ? 0.494 -12.631 -8.795 1.00 92.81 102 SER A N 1
ATOM 791 C CA . SER A 1 102 ? 1.804 -12.957 -8.233 1.00 92.81 102 SER A CA 1
ATOM 792 C C . SER A 1 102 ? 2.824 -13.209 -9.343 1.00 92.81 102 SER A C 1
ATOM 794 O O . SER A 1 102 ? 3.901 -12.617 -9.314 1.00 92.81 102 SER A O 1
ATOM 796 N N . ASP A 1 103 ? 2.480 -14.027 -10.335 1.00 94.56 103 ASP A N 1
ATOM 797 C CA . ASP A 1 103 ? 3.375 -14.400 -11.432 1.00 94.56 103 ASP A CA 1
ATOM 798 C C . ASP A 1 103 ? 3.752 -13.198 -12.303 1.00 94.56 103 ASP A C 1
ATOM 800 O O . ASP A 1 103 ? 4.925 -13.017 -12.626 1.00 94.56 103 ASP A O 1
ATOM 804 N N . MET A 1 104 ? 2.801 -12.315 -12.617 1.00 94.38 104 MET A N 1
ATOM 805 C CA . MET A 1 104 ? 3.069 -11.082 -13.363 1.00 94.38 104 MET A CA 1
ATOM 806 C C . MET A 1 104 ? 3.991 -10.136 -12.588 1.00 94.38 104 MET A C 1
ATOM 808 O O . MET A 1 104 ? 4.915 -9.562 -13.164 1.00 94.38 104 MET A O 1
ATOM 812 N N . LEU A 1 105 ? 3.792 -9.983 -11.275 1.00 94.31 105 LEU A N 1
ATOM 813 C CA . LEU A 1 105 ? 4.679 -9.163 -10.445 1.00 94.31 105 LEU A CA 1
ATOM 814 C C . LEU A 1 105 ? 6.078 -9.776 -10.331 1.00 94.31 105 LEU A C 1
ATOM 816 O O . LEU A 1 105 ? 7.068 -9.049 -10.405 1.00 94.31 105 LEU A O 1
ATOM 820 N N . LEU A 1 106 ? 6.185 -11.098 -10.192 1.00 95.38 106 LEU A N 1
ATOM 821 C CA . LEU A 1 106 ? 7.475 -11.790 -10.207 1.00 95.38 106 LEU A CA 1
ATOM 822 C C . LEU A 1 106 ? 8.167 -11.652 -11.566 1.00 95.38 106 LEU A C 1
ATOM 824 O O . LEU A 1 106 ? 9.358 -11.357 -11.598 1.00 95.38 106 LEU A O 1
ATOM 828 N N . HIS A 1 107 ? 7.424 -11.729 -12.670 1.00 94.81 107 HIS A N 1
ATOM 829 C CA . HIS A 1 107 ? 7.951 -11.465 -14.005 1.00 94.81 107 HIS A CA 1
ATOM 830 C C . HIS A 1 107 ? 8.496 -10.034 -14.129 1.00 94.81 107 HIS A C 1
ATOM 832 O O . HIS A 1 107 ? 9.599 -9.840 -14.636 1.00 94.81 107 HIS A O 1
ATOM 838 N N . ILE A 1 108 ? 7.789 -9.022 -13.612 1.00 92.81 108 ILE A N 1
ATOM 839 C CA . ILE A 1 108 ? 8.306 -7.641 -13.563 1.00 92.81 108 ILE A CA 1
ATOM 840 C C . ILE A 1 108 ? 9.592 -7.570 -12.722 1.00 92.81 108 ILE A C 1
ATOM 842 O O . ILE A 1 108 ? 10.531 -6.865 -13.090 1.00 92.81 108 ILE A O 1
ATOM 846 N N . ALA A 1 109 ? 9.654 -8.293 -11.601 1.00 94.25 109 ALA A N 1
ATOM 847 C CA . ALA A 1 109 ? 10.835 -8.326 -10.740 1.00 94.25 109 ALA A CA 1
ATOM 848 C C . ALA A 1 109 ? 12.049 -8.986 -11.417 1.00 94.25 109 ALA A C 1
ATOM 850 O O . ALA A 1 109 ? 13.172 -8.528 -11.207 1.00 94.25 109 ALA A O 1
ATOM 851 N N . ASP A 1 110 ? 11.822 -10.034 -12.209 1.00 94.75 110 ASP A N 1
ATOM 852 C CA . ASP A 1 110 ? 12.861 -10.806 -12.902 1.00 94.75 110 ASP A CA 1
ATOM 853 C C . ASP A 1 110 ? 13.418 -10.082 -14.131 1.00 94.75 110 ASP A C 1
ATOM 855 O O . ASP A 1 110 ? 14.576 -10.276 -14.485 1.00 94.75 110 ASP A O 1
ATOM 859 N N . ASN A 1 111 ? 12.627 -9.196 -14.739 1.00 93.12 111 ASN A N 1
ATOM 860 C CA . ASN A 1 111 ? 13.070 -8.314 -15.823 1.00 93.12 111 ASN A CA 1
ATOM 861 C C . ASN A 1 111 ? 13.632 -6.975 -15.316 1.00 93.12 111 ASN A C 1
ATOM 863 O O . ASN A 1 111 ? 13.798 -6.033 -16.092 1.00 93.12 111 ASN A O 1
ATOM 867 N N . CYS A 1 112 ? 13.881 -6.850 -14.011 1.00 91.56 112 CYS A N 1
ATOM 868 C CA . CYS A 1 112 ? 14.457 -5.651 -13.427 1.00 91.56 112 CYS A CA 1
ATOM 869 C C . CYS A 1 112 ? 15.940 -5.841 -13.105 1.00 91.56 112 CYS A C 1
ATOM 871 O O . CYS A 1 112 ? 16.301 -6.701 -12.306 1.00 91.56 112 CYS A O 1
ATOM 873 N N . ASP A 1 113 ? 16.780 -4.947 -13.626 1.00 91.69 113 ASP A N 1
ATOM 874 C CA . ASP A 1 113 ? 18.224 -4.948 -13.357 1.00 91.69 113 ASP A CA 1
ATOM 875 C C . ASP A 1 113 ? 18.596 -4.396 -11.965 1.00 91.69 113 ASP A C 1
ATOM 877 O O . ASP A 1 113 ? 19.762 -4.405 -11.569 1.00 91.69 113 ASP A O 1
ATOM 881 N N . ASN A 1 114 ? 17.630 -3.876 -11.199 1.00 94.75 114 ASN A N 1
ATOM 882 C CA . ASN A 1 114 ? 17.883 -3.237 -9.910 1.00 94.75 114 ASN A CA 1
ATOM 883 C C . ASN A 1 114 ? 17.459 -4.116 -8.725 1.00 94.75 114 ASN A C 1
ATOM 885 O O . ASN A 1 114 ? 16.272 -4.285 -8.446 1.00 94.75 114 ASN A O 1
ATOM 889 N N . GLU A 1 115 ? 18.437 -4.560 -7.933 1.00 94.25 115 GLU A N 1
ATOM 890 C CA . GLU A 1 115 ? 18.213 -5.461 -6.795 1.00 94.25 115 GLU A CA 1
ATOM 891 C C . GLU A 1 115 ? 17.218 -4.909 -5.754 1.00 94.25 115 GLU A C 1
ATOM 893 O O . GLU A 1 115 ? 16.410 -5.658 -5.197 1.00 94.25 115 GLU A O 1
ATOM 898 N N . HIS A 1 116 ? 17.237 -3.598 -5.479 1.00 92.19 116 HIS A N 1
ATOM 899 C CA . HIS A 1 116 ? 16.299 -2.993 -4.529 1.00 92.19 116 HIS A CA 1
ATOM 900 C C . HIS A 1 116 ? 14.858 -3.077 -5.031 1.00 92.19 116 HIS A C 1
ATOM 902 O O . HIS A 1 116 ? 13.960 -3.405 -4.250 1.00 92.19 116 HIS A O 1
ATOM 908 N N . MET A 1 117 ? 14.645 -2.811 -6.319 1.00 92.88 117 MET A N 1
ATOM 909 C CA . MET A 1 117 ? 13.337 -2.919 -6.956 1.00 92.88 117 MET A CA 1
ATOM 910 C C . MET A 1 117 ? 12.878 -4.378 -7.021 1.00 92.88 117 MET A C 1
ATOM 912 O O . MET A 1 117 ? 11.784 -4.673 -6.542 1.00 92.88 117 MET A O 1
ATOM 916 N N . THR A 1 118 ? 13.721 -5.302 -7.491 1.00 94.62 118 THR A N 1
ATOM 917 C CA . THR A 1 118 ? 13.426 -6.745 -7.523 1.00 94.62 118 THR A CA 1
ATOM 918 C C . THR A 1 118 ? 13.011 -7.256 -6.145 1.00 94.62 118 THR A C 1
ATOM 920 O O . THR A 1 118 ? 11.969 -7.896 -5.994 1.00 94.62 118 THR A O 1
ATOM 923 N N . ARG A 1 119 ? 13.777 -6.920 -5.100 1.00 94.19 119 ARG A N 1
ATOM 924 C CA . ARG A 1 119 ? 13.468 -7.310 -3.718 1.00 94.19 119 ARG A CA 1
ATOM 925 C C . ARG A 1 119 ? 12.137 -6.733 -3.241 1.00 94.19 119 ARG A C 1
ATOM 927 O O . ARG A 1 119 ? 11.396 -7.425 -2.545 1.00 94.19 119 ARG A O 1
ATOM 934 N N . HIS A 1 120 ? 11.840 -5.479 -3.574 1.00 92.62 120 HIS A N 1
ATOM 935 C CA . HIS A 1 120 ? 10.592 -4.837 -3.172 1.00 92.62 120 HIS A CA 1
ATOM 936 C C . HIS A 1 120 ? 9.382 -5.455 -3.877 1.00 92.62 120 HIS A C 1
ATOM 938 O O . HIS A 1 120 ? 8.412 -5.806 -3.212 1.00 92.62 120 HIS A O 1
ATOM 944 N N . ILE A 1 121 ? 9.454 -5.662 -5.195 1.00 93.75 121 ILE A N 1
ATOM 945 C CA . ILE A 1 121 ? 8.361 -6.261 -5.972 1.00 93.75 121 ILE A CA 1
ATOM 946 C C . ILE A 1 121 ? 8.107 -7.706 -5.526 1.00 93.75 121 ILE A C 1
ATOM 948 O O . ILE A 1 121 ? 6.958 -8.088 -5.329 1.00 93.75 121 ILE A O 1
ATOM 952 N N . ARG A 1 122 ? 9.157 -8.485 -5.236 1.00 94.62 122 ARG A N 1
ATOM 953 C CA . ARG A 1 122 ? 9.017 -9.840 -4.672 1.00 94.62 122 ARG A CA 1
ATOM 954 C C . ARG A 1 122 ? 8.316 -9.865 -3.309 1.00 94.62 122 ARG A C 1
ATOM 956 O O . ARG A 1 122 ? 7.631 -10.834 -3.007 1.00 94.62 122 ARG A O 1
ATOM 963 N N . ARG A 1 123 ? 8.461 -8.820 -2.485 1.00 92.00 123 ARG A N 1
ATOM 964 C CA . ARG A 1 123 ? 7.685 -8.671 -1.236 1.00 92.00 123 ARG A CA 1
ATOM 965 C C . ARG A 1 123 ? 6.251 -8.223 -1.504 1.00 92.00 123 ARG A C 1
ATOM 967 O O . ARG A 1 123 ? 5.340 -8.667 -0.817 1.00 92.00 123 ARG A O 1
ATOM 974 N N . LEU A 1 124 ? 6.055 -7.369 -2.505 1.00 91.69 124 LEU A N 1
ATOM 975 C CA . LEU A 1 124 ? 4.746 -6.863 -2.911 1.00 91.69 124 LEU A CA 1
ATOM 976 C C . LEU A 1 124 ? 3.850 -7.958 -3.504 1.00 91.69 124 LEU A C 1
ATOM 978 O O . LEU A 1 124 ? 2.663 -7.991 -3.191 1.00 91.69 124 LEU A O 1
ATOM 982 N N . ALA A 1 125 ? 4.412 -8.869 -4.299 1.00 94.06 125 ALA A N 1
ATOM 983 C CA . ALA A 1 125 ? 3.685 -9.941 -4.978 1.00 94.06 125 ALA A CA 1
ATOM 984 C C . ALA A 1 125 ? 2.738 -10.743 -4.060 1.00 94.06 125 ALA A C 1
ATOM 986 O O . ALA A 1 125 ? 1.530 -10.724 -4.308 1.00 94.06 125 ALA A O 1
ATOM 987 N N . PRO A 1 126 ? 3.202 -11.363 -2.954 1.00 92.38 126 PRO A N 1
ATOM 988 C CA . PRO A 1 126 ? 2.311 -12.110 -2.067 1.00 92.38 126 PRO A CA 1
ATOM 989 C C . PRO A 1 126 ? 1.270 -11.223 -1.371 1.00 92.38 126 PRO A C 1
ATOM 991 O O . PRO A 1 126 ? 0.167 -11.686 -1.097 1.00 92.38 126 PRO A O 1
ATOM 994 N N . MET A 1 127 ? 1.578 -9.949 -1.102 1.00 90.00 127 MET A N 1
ATOM 995 C CA . MET A 1 127 ? 0.608 -9.019 -0.510 1.00 90.00 127 MET A CA 1
ATOM 996 C C . MET A 1 127 ? -0.536 -8.709 -1.479 1.00 90.00 127 MET A C 1
ATOM 998 O O . MET A 1 127 ? -1.699 -8.701 -1.089 1.00 90.00 127 MET A O 1
ATOM 1002 N N . MET A 1 128 ? -0.217 -8.471 -2.750 1.00 92.69 128 MET A N 1
ATOM 1003 C CA . MET A 1 128 ? -1.223 -8.164 -3.766 1.00 92.69 128 MET A CA 1
ATOM 1004 C C . MET A 1 128 ? -2.044 -9.397 -4.159 1.00 92.69 128 MET A C 1
ATOM 1006 O O . MET A 1 128 ? -3.254 -9.289 -4.353 1.00 92.69 128 MET A O 1
ATOM 1010 N N . ALA A 1 129 ? -1.422 -10.577 -4.186 1.00 92.12 129 ALA A N 1
ATOM 1011 C CA . ALA A 1 129 ? -2.133 -11.843 -4.341 1.00 92.12 129 ALA A CA 1
ATOM 1012 C C . ALA A 1 129 ? -3.143 -12.070 -3.201 1.00 92.12 129 ALA A C 1
ATOM 1014 O O . ALA A 1 129 ? -4.257 -12.541 -3.431 1.00 92.12 129 ALA A O 1
ATOM 1015 N N . GLU A 1 130 ? -2.795 -11.693 -1.966 1.00 89.88 130 GLU A N 1
ATOM 1016 C CA . GLU A 1 130 ? -3.740 -11.747 -0.849 1.00 89.88 130 GLU A CA 1
ATOM 1017 C C . GLU A 1 130 ? -4.900 -10.765 -0.990 1.00 89.88 130 GLU A C 1
ATOM 1019 O O . GLU A 1 130 ? -6.025 -11.151 -0.679 1.00 89.88 130 GLU A O 1
ATOM 1024 N N . ASN A 1 131 ? -4.675 -9.556 -1.519 1.00 90.44 131 ASN A N 1
ATOM 1025 C CA . ASN A 1 131 ? -5.774 -8.637 -1.828 1.00 90.44 131 ASN A CA 1
ATOM 1026 C C . ASN A 1 131 ? -6.768 -9.269 -2.803 1.00 90.44 131 ASN A C 1
ATOM 1028 O O . ASN A 1 131 ? -7.968 -9.211 -2.558 1.00 90.44 131 ASN A O 1
ATOM 1032 N N . ALA A 1 132 ? -6.280 -9.892 -3.877 1.00 91.12 132 ALA A N 1
ATOM 1033 C CA . ALA A 1 132 ? -7.133 -10.561 -4.856 1.00 91.12 132 ALA A CA 1
ATOM 1034 C C . ALA A 1 132 ? -7.905 -11.737 -4.244 1.00 91.12 132 ALA A C 1
ATOM 1036 O O . ALA A 1 132 ? -9.111 -11.865 -4.449 1.00 91.12 132 ALA A O 1
ATOM 1037 N N . LYS A 1 133 ? -7.241 -12.538 -3.401 1.00 90.19 133 LYS A N 1
ATOM 1038 C CA . LYS A 1 133 ? -7.900 -13.598 -2.629 1.00 90.19 133 LYS A CA 1
ATOM 1039 C C . LYS A 1 133 ? -8.985 -13.039 -1.705 1.00 90.19 133 LYS A C 1
ATOM 1041 O O . LYS A 1 133 ? -10.046 -13.643 -1.580 1.00 90.19 133 LYS A O 1
ATOM 1046 N N . ALA A 1 134 ? -8.744 -11.894 -1.068 1.00 87.38 134 ALA A N 1
ATOM 1047 C CA . ALA A 1 134 ? -9.712 -11.272 -0.172 1.00 87.38 134 ALA A CA 1
ATOM 1048 C C . ALA A 1 134 ? -11.005 -10.860 -0.894 1.00 87.38 134 ALA A C 1
ATOM 1050 O O . ALA A 1 134 ? -12.065 -10.924 -0.284 1.00 87.38 134 ALA A O 1
ATOM 1051 N N . LEU A 1 135 ? -10.959 -10.528 -2.191 1.00 86.62 135 LEU A N 1
ATOM 1052 C CA . LEU A 1 135 ? -12.164 -10.222 -2.985 1.00 86.62 135 LEU A CA 1
ATOM 1053 C C . LEU A 1 135 ? -13.124 -11.411 -3.110 1.00 86.62 135 LEU A C 1
ATOM 1055 O O . LEU A 1 135 ? -14.302 -11.230 -3.396 1.00 86.62 135 LEU A O 1
ATOM 1059 N N . GLN A 1 136 ? -12.622 -12.630 -2.911 1.00 86.50 136 GLN A N 1
ATOM 1060 C CA . GLN A 1 136 ? -13.426 -13.850 -2.931 1.00 86.50 136 GLN A CA 1
ATOM 1061 C C . GLN A 1 136 ? -14.039 -14.157 -1.559 1.00 86.50 136 GLN A C 1
ATOM 1063 O O . GLN A 1 136 ? -14.789 -15.123 -1.420 1.00 86.50 136 GLN A O 1
ATOM 1068 N N . CYS A 1 137 ? -13.716 -13.368 -0.532 1.00 83.75 137 CYS A N 1
ATOM 1069 C CA . CYS A 1 137 ? -14.266 -13.565 0.794 1.00 83.75 137 CYS A CA 1
ATOM 1070 C C . CYS A 1 137 ? -15.757 -13.212 0.809 1.00 83.75 137 CYS A C 1
ATOM 1072 O O . CYS A 1 137 ? -16.106 -12.063 0.523 1.00 83.75 137 CYS A O 1
ATOM 1074 N N . PRO A 1 138 ? -16.642 -14.163 1.171 1.00 79.38 138 PRO A N 1
ATOM 1075 C CA . PRO A 1 138 ? -18.077 -13.896 1.276 1.00 79.38 138 PRO A CA 1
ATOM 1076 C C . PRO A 1 138 ? -18.298 -12.695 2.186 1.00 79.38 138 PRO A C 1
ATOM 1078 O O . PRO A 1 138 ? -17.621 -12.647 3.185 1.00 79.38 138 PRO A O 1
ATOM 1081 N N . GLY A 1 139 ? -19.186 -11.744 1.896 1.00 76.62 139 GLY A N 1
ATOM 1082 C CA . GLY A 1 139 ? -19.469 -10.617 2.805 1.00 76.62 139 GLY A CA 1
ATOM 1083 C C . GLY A 1 139 ? -18.482 -9.440 2.762 1.00 76.62 139 GLY A C 1
ATOM 1084 O O . GLY A 1 139 ? -18.810 -8.367 3.272 1.00 76.62 139 GLY A O 1
ATOM 1085 N N . LEU A 1 140 ? -17.328 -9.573 2.099 1.00 78.44 140 LEU A N 1
ATOM 1086 C CA . LEU A 1 140 ? -16.457 -8.433 1.823 1.00 78.44 140 LEU A CA 1
ATOM 1087 C C . LEU A 1 140 ? -16.927 -7.707 0.553 1.00 78.44 140 LEU A C 1
ATOM 1089 O O . LEU A 1 140 ? -16.748 -8.191 -0.560 1.00 78.44 140 LEU A O 1
ATOM 1093 N N . GLN A 1 141 ? -17.510 -6.519 0.711 1.00 79.06 141 GLN A N 1
ATOM 1094 C CA . GLN A 1 141 ? -17.955 -5.683 -0.411 1.00 79.06 141 GLN A CA 1
ATOM 1095 C C . GLN A 1 141 ? -16.811 -4.803 -0.932 1.00 79.06 141 GLN A C 1
ATOM 1097 O O . GLN A 1 141 ? -16.802 -3.587 -0.750 1.00 79.06 141 GLN A O 1
ATOM 1102 N N . VAL A 1 142 ? -15.807 -5.430 -1.546 1.00 79.75 142 VAL A N 1
ATOM 1103 C CA . VAL A 1 142 ? -14.700 -4.728 -2.205 1.00 79.75 142 VAL A CA 1
ATOM 1104 C C . VAL A 1 142 ? -14.639 -5.172 -3.662 1.00 79.75 142 VAL A C 1
ATOM 1106 O O . VAL A 1 142 ? -14.525 -6.356 -3.954 1.00 79.75 142 VAL A O 1
ATOM 1109 N N . GLU A 1 143 ? -14.718 -4.217 -4.587 1.00 80.19 143 GLU A N 1
ATOM 1110 C CA . GLU A 1 143 ? -14.831 -4.501 -6.027 1.00 80.19 143 GLU A CA 1
ATOM 1111 C C . GLU A 1 143 ? -13.477 -4.708 -6.726 1.00 80.19 143 GLU A C 1
ATOM 1113 O O . GLU A 1 143 ? -13.424 -5.176 -7.864 1.00 80.19 143 GLU A O 1
ATOM 1118 N N . SER A 1 144 ? -12.372 -4.334 -6.073 1.00 83.06 144 SER A N 1
ATOM 1119 C CA . SER A 1 144 ? -11.044 -4.303 -6.688 1.00 83.06 144 SER A CA 1
ATOM 1120 C C . SER A 1 144 ? -9.924 -4.590 -5.693 1.00 83.06 144 SER A C 1
ATOM 1122 O O . SER A 1 144 ? -9.985 -4.200 -4.527 1.00 83.06 144 SER A O 1
ATOM 1124 N N . ALA A 1 145 ? -8.838 -5.192 -6.189 1.00 83.88 145 ALA A N 1
ATOM 1125 C CA . ALA A 1 145 ? -7.605 -5.380 -5.432 1.00 83.88 145 ALA A CA 1
ATOM 1126 C C . ALA A 1 145 ? -6.923 -4.042 -5.078 1.00 83.88 145 ALA A C 1
ATOM 1128 O O . ALA A 1 145 ? -6.089 -4.015 -4.168 1.00 83.88 145 ALA A O 1
ATOM 1129 N N . LEU A 1 146 ? -7.322 -2.931 -5.723 1.00 86.00 146 LEU A N 1
ATOM 1130 C CA . LEU A 1 146 ? -6.949 -1.547 -5.398 1.00 86.00 146 LEU A CA 1
ATOM 1131 C C . LEU A 1 146 ? -7.650 -1.001 -4.144 1.00 86.00 146 LEU A C 1
ATOM 1133 O O . LEU A 1 146 ? -8.122 0.136 -4.105 1.00 86.00 146 LEU A O 1
ATOM 1137 N N . TRP A 1 147 ? -7.710 -1.800 -3.086 1.00 87.50 147 TRP A N 1
ATOM 1138 C CA . TRP A 1 147 ? -8.292 -1.362 -1.827 1.00 87.50 147 TRP A CA 1
ATOM 1139 C C . TRP A 1 147 ? -7.446 -0.259 -1.176 1.00 87.50 147 TRP A C 1
ATOM 1141 O O . TRP A 1 147 ? -6.208 -0.310 -1.176 1.00 87.50 147 TRP A O 1
ATOM 1151 N N . THR A 1 148 ? -8.122 0.743 -0.611 1.00 83.50 148 THR A N 1
ATOM 1152 C CA . THR A 1 148 ? -7.506 1.873 0.097 1.00 83.50 148 THR A CA 1
ATOM 1153 C C . THR A 1 148 ? -8.169 2.091 1.449 1.00 83.50 148 THR A C 1
ATOM 1155 O O . THR A 1 148 ? -9.396 2.094 1.543 1.00 83.50 148 THR A O 1
ATOM 1158 N N . ASN A 1 149 ? -7.374 2.390 2.474 1.00 78.69 149 ASN A N 1
ATOM 1159 C CA . ASN A 1 149 ? -7.858 2.690 3.819 1.00 78.69 149 ASN A CA 1
ATOM 1160 C C . ASN A 1 149 ? -8.080 4.201 4.041 1.00 78.69 149 ASN A C 1
ATOM 1162 O O . ASN A 1 149 ? -7.524 4.801 4.966 1.00 78.69 149 ASN A O 1
ATOM 1166 N N . ASN A 1 150 ? -8.893 4.837 3.188 1.00 73.50 150 ASN A N 1
ATOM 1167 C CA . ASN A 1 150 ? -9.128 6.290 3.246 1.00 73.50 150 ASN A CA 1
ATOM 1168 C C . ASN A 1 150 ? -9.606 6.756 4.631 1.00 73.50 150 ASN A C 1
ATOM 1170 O O . ASN A 1 150 ? -9.235 7.834 5.088 1.00 73.50 150 ASN A O 1
ATOM 1174 N N . ASN A 1 151 ? -10.379 5.924 5.336 1.00 73.12 151 ASN A N 1
ATOM 1175 C CA . ASN A 1 151 ? -10.876 6.256 6.666 1.00 73.12 151 ASN A CA 1
ATOM 1176 C C . ASN A 1 151 ? -9.732 6.408 7.681 1.00 73.12 151 ASN A C 1
ATOM 1178 O O . ASN A 1 151 ? -9.701 7.404 8.397 1.00 73.12 151 ASN A O 1
ATOM 1182 N N . CYS A 1 152 ? -8.790 5.458 7.774 1.00 72.62 152 CYS A N 1
ATOM 1183 C CA . CYS A 1 152 ? -7.619 5.623 8.655 1.00 72.62 152 CYS A CA 1
ATOM 1184 C C . CYS A 1 152 ? -6.790 6.840 8.286 1.00 72.62 152 CYS A C 1
ATOM 1186 O O . CYS A 1 152 ? -6.352 7.568 9.166 1.00 72.62 152 CYS A O 1
ATOM 1188 N N . GLU A 1 153 ? -6.562 7.077 7.000 1.00 72.88 153 GLU A N 1
ATOM 1189 C CA . GLU A 1 153 ? -5.748 8.211 6.572 1.00 72.88 153 GLU A CA 1
ATOM 1190 C C . GLU A 1 153 ? -6.380 9.553 6.958 1.00 72.88 153 GLU A C 1
ATOM 1192 O O . GLU A 1 153 ? -5.672 10.435 7.449 1.00 72.88 153 GLU A O 1
ATOM 1197 N N . SER A 1 154 ? -7.703 9.684 6.824 1.00 80.38 154 SER A N 1
ATOM 1198 C CA . SER A 1 154 ? -8.445 10.858 7.291 1.00 80.38 154 SER A CA 1
ATOM 1199 C C . SER A 1 154 ? -8.331 11.038 8.804 1.00 80.38 154 SER A C 1
ATOM 1201 O O . SER A 1 154 ? -8.011 12.136 9.259 1.00 80.38 154 SER A O 1
ATOM 1203 N N . TYR A 1 155 ? -8.510 9.973 9.594 1.00 80.75 155 TYR A N 1
ATOM 1204 C CA . TYR A 1 155 ? -8.330 10.055 11.050 1.00 80.75 155 TYR A CA 1
ATOM 1205 C C . TYR A 1 155 ? -6.896 10.417 11.432 1.00 80.75 155 TYR A C 1
ATOM 1207 O O . TYR A 1 155 ? -6.686 11.290 12.270 1.00 80.75 155 TYR A O 1
ATOM 1215 N N . ASN A 1 156 ? -5.905 9.818 10.775 1.00 81.12 156 ASN A N 1
ATOM 1216 C CA . ASN A 1 156 ? -4.500 10.140 10.987 1.00 81.12 156 ASN A CA 1
ATOM 1217 C C . ASN A 1 156 ? -4.198 11.600 10.646 1.00 81.12 156 ASN A C 1
ATOM 1219 O O . ASN A 1 156 ? -3.416 12.239 11.345 1.00 81.12 156 ASN A O 1
ATOM 1223 N N . HIS A 1 157 ? -4.806 12.149 9.595 1.00 84.44 157 HIS A N 1
ATOM 1224 C CA . HIS A 1 157 ? -4.674 13.561 9.258 1.00 84.44 157 HIS A CA 1
ATOM 1225 C C . HIS A 1 157 ? -5.272 14.463 10.344 1.00 84.44 157 HIS A C 1
ATOM 1227 O O . HIS A 1 157 ? -4.583 15.364 10.822 1.00 84.44 157 HIS A O 1
ATOM 1233 N N . VAL A 1 158 ? -6.507 14.192 10.779 1.00 88.50 158 VAL A N 1
ATOM 1234 C CA . VAL A 1 158 ? -7.165 14.945 11.861 1.00 88.50 158 VAL A CA 1
ATOM 1235 C C . VAL A 1 158 ? -6.341 14.876 13.146 1.00 88.50 158 VAL A C 1
ATOM 1237 O O . VAL A 1 158 ? -6.084 15.905 13.765 1.00 88.50 158 VAL A O 1
ATOM 1240 N N . LEU A 1 159 ? -5.851 13.690 13.511 1.00 87.19 159 LEU A N 1
ATOM 1241 C CA . LEU A 1 159 ? -5.023 13.504 14.698 1.00 87.19 159 LEU A CA 1
ATOM 1242 C C . LEU A 1 159 ? -3.700 14.272 14.584 1.00 87.19 159 LEU A C 1
ATOM 1244 O O . LEU A 1 159 ? -3.323 14.971 15.518 1.00 87.19 159 LEU A O 1
ATOM 1248 N N . LYS A 1 160 ? -3.018 14.218 13.433 1.00 88.69 160 LYS A N 1
ATOM 1249 C CA . LYS A 1 160 ? -1.787 14.995 13.188 1.00 88.69 160 LYS A CA 1
ATOM 1250 C C . LYS A 1 160 ? -2.021 16.498 13.296 1.00 88.69 160 LYS A C 1
ATOM 1252 O O . LYS A 1 160 ? -1.171 17.204 13.834 1.00 88.69 160 LYS A O 1
ATOM 1257 N N . GLN A 1 161 ? -3.153 16.993 12.798 1.00 91.88 161 GLN A N 1
ATOM 1258 C CA . GLN A 1 161 ? -3.527 18.397 12.957 1.00 91.88 161 GLN A CA 1
ATOM 1259 C C . GLN A 1 161 ? -3.793 18.740 14.427 1.00 91.88 161 GLN A C 1
ATOM 1261 O O . GLN A 1 161 ? -3.239 19.722 14.918 1.00 91.88 161 GLN A O 1
ATOM 1266 N N . ALA A 1 162 ? -4.553 17.908 15.144 1.00 89.50 162 ALA A N 1
ATOM 1267 C CA . ALA A 1 162 ? -4.874 18.107 16.559 1.00 89.50 162 ALA A CA 1
ATOM 1268 C C . ALA A 1 162 ? -3.626 18.107 17.460 1.00 89.50 162 ALA A C 1
ATOM 1270 O O . ALA A 1 162 ? -3.533 18.897 18.396 1.00 89.50 162 ALA A O 1
ATOM 1271 N N . THR A 1 163 ? -2.626 17.275 17.156 1.00 91.25 163 THR A N 1
ATOM 1272 C CA . THR A 1 163 ? -1.361 17.229 17.908 1.00 91.25 163 THR A CA 1
ATOM 1273 C C . THR A 1 163 ? -0.314 18.230 17.413 1.00 91.25 163 THR A C 1
ATOM 1275 O O . THR A 1 163 ? 0.794 18.285 17.952 1.00 91.25 163 THR A O 1
ATOM 1278 N N . GLY A 1 164 ? -0.617 19.013 16.370 1.00 91.50 164 GLY A N 1
ATOM 1279 C CA . GLY A 1 164 ? 0.346 19.915 15.737 1.00 91.50 164 GLY A CA 1
ATOM 1280 C C . GLY A 1 164 ? 1.592 19.187 15.226 1.00 91.50 164 GLY A C 1
ATOM 1281 O O . GLY A 1 164 ? 2.688 19.740 15.293 1.00 91.50 164 GLY A O 1
ATOM 1282 N N . TRP A 1 165 ? 1.435 17.938 14.773 1.00 91.56 165 TRP A N 1
ATOM 1283 C CA . TRP A 1 165 ? 2.510 17.049 14.316 1.00 91.56 165 TRP A CA 1
ATOM 1284 C C . TRP A 1 165 ? 3.580 16.732 15.373 1.00 91.56 165 TRP A C 1
ATOM 1286 O O . TRP A 1 165 ? 4.670 16.266 15.035 1.00 91.56 165 TRP A O 1
ATOM 1296 N N . LYS A 1 166 ? 3.287 16.962 16.657 1.00 90.56 166 LYS A N 1
ATOM 1297 C CA . LYS A 1 166 ? 4.217 16.690 17.755 1.00 90.56 166 LYS A CA 1
ATOM 1298 C C . LYS A 1 166 ? 4.027 15.279 18.295 1.00 90.56 166 LYS A C 1
ATOM 1300 O O . LYS A 1 166 ? 2.909 14.778 18.404 1.00 90.56 166 LYS A O 1
ATOM 1305 N N . THR A 1 167 ? 5.133 14.659 18.698 1.00 92.06 167 THR A N 1
ATOM 1306 C CA . THR A 1 167 ? 5.093 13.443 19.512 1.00 92.06 167 THR A CA 1
ATOM 1307 C C . THR A 1 167 ? 4.559 13.795 20.896 1.00 92.06 167 THR A C 1
ATOM 1309 O O . THR A 1 167 ? 5.056 14.720 21.538 1.00 92.06 167 THR A O 1
ATOM 1312 N N . LEU A 1 168 ? 3.559 13.050 21.354 1.00 90.56 168 LEU A N 1
ATOM 1313 C CA . LEU A 1 168 ? 2.953 13.210 22.671 1.00 90.56 168 LEU A CA 1
ATOM 1314 C C . LEU A 1 168 ? 3.303 12.021 23.567 1.00 90.56 168 LEU A C 1
ATOM 1316 O O . LEU A 1 168 ? 3.619 10.934 23.077 1.00 90.56 168 LEU A O 1
ATOM 1320 N N . LYS A 1 169 ? 3.220 12.209 24.888 1.00 95.06 169 LYS A N 1
ATOM 1321 C CA . LYS A 1 169 ? 3.217 11.070 25.814 1.00 95.06 169 LYS A CA 1
ATOM 1322 C C . LYS A 1 169 ? 1.950 10.250 25.572 1.00 95.06 169 LYS A C 1
ATOM 1324 O O . LYS A 1 169 ? 0.929 10.796 25.162 1.00 95.06 169 LYS A O 1
ATOM 1329 N N . LEU A 1 170 ? 1.997 8.948 25.857 1.00 90.19 170 LEU A N 1
ATOM 1330 C CA . LEU A 1 170 ? 0.872 8.047 25.586 1.00 90.19 170 LEU A CA 1
ATOM 1331 C C . LEU A 1 170 ? -0.441 8.526 26.232 1.00 90.19 170 LEU A C 1
ATOM 1333 O O . LEU A 1 170 ? -1.470 8.521 25.569 1.00 90.19 170 LEU A O 1
ATOM 1337 N N . ALA A 1 171 ? -0.398 8.998 27.483 1.00 95.12 171 ALA A N 1
ATOM 1338 C CA . ALA A 1 171 ? -1.577 9.530 28.171 1.00 95.12 171 ALA A CA 1
ATOM 1339 C C . ALA A 1 171 ? -2.175 10.756 27.452 1.00 95.12 171 ALA A C 1
ATOM 1341 O O . ALA A 1 171 ? -3.380 10.807 27.215 1.00 95.12 171 ALA A O 1
ATOM 1342 N N . ASP A 1 172 ? -1.326 11.698 27.030 1.00 92.50 172 ASP A N 1
ATOM 1343 C CA . ASP A 1 172 ? -1.753 12.890 26.291 1.00 92.50 172 ASP A CA 1
ATOM 1344 C C . ASP A 1 172 ? -2.330 12.513 24.918 1.00 92.50 172 ASP A C 1
ATOM 1346 O O . ASP A 1 172 ? -3.332 13.075 24.483 1.00 92.50 172 ASP A O 1
ATOM 1350 N N . LEU A 1 173 ? -1.730 11.526 24.242 1.00 88.62 173 LEU A N 1
ATOM 1351 C CA . LEU A 1 173 ? -2.223 11.010 22.965 1.00 88.62 173 LEU A CA 1
ATOM 1352 C C . LEU A 1 173 ? -3.608 10.368 23.107 1.00 88.62 173 LEU A C 1
ATOM 1354 O O . LEU A 1 173 ? -4.476 10.620 22.274 1.00 88.62 173 LEU A O 1
ATOM 1358 N N . ILE A 1 174 ? -3.828 9.576 24.162 1.00 90.00 174 ILE A N 1
ATOM 1359 C CA . ILE A 1 174 ? -5.136 8.979 24.468 1.00 90.00 174 ILE A CA 1
ATOM 1360 C C . ILE A 1 174 ? -6.175 10.082 24.686 1.00 90.00 174 ILE A C 1
ATOM 1362 O O . ILE A 1 174 ? -7.264 10.015 24.118 1.00 90.00 174 ILE A O 1
ATOM 1366 N N . GLN A 1 175 ? -5.828 11.126 25.443 1.00 93.88 175 GLN A N 1
ATOM 1367 C CA . GLN A 1 175 ? -6.732 12.248 25.696 1.00 93.88 175 GLN A CA 1
ATOM 1368 C C . GLN A 1 175 ? -7.074 13.024 24.415 1.00 93.88 175 GLN A C 1
ATOM 1370 O O . GLN A 1 175 ? -8.229 13.402 24.203 1.00 93.88 175 GLN A O 1
ATOM 1375 N N . GLN A 1 176 ? -6.095 13.244 23.534 1.00 91.25 176 GLN A N 1
ATOM 1376 C CA . GLN A 1 176 ? -6.328 13.867 22.229 1.00 91.25 176 GLN A CA 1
ATOM 1377 C C . GLN A 1 176 ? -7.214 13.001 21.332 1.00 91.25 176 GLN A C 1
ATOM 1379 O O . GLN A 1 176 ? -8.154 13.514 20.727 1.00 91.25 176 GLN A O 1
ATOM 1384 N N . LEU A 1 177 ? -6.972 11.689 21.287 1.00 89.06 177 LEU A N 1
ATOM 1385 C CA . LEU A 1 177 ? -7.799 10.762 20.519 1.00 89.06 177 LEU A CA 1
ATOM 1386 C C . LEU A 1 177 ? -9.249 10.775 21.017 1.00 89.06 177 LEU A C 1
ATOM 1388 O O . LEU A 1 177 ? -10.165 10.899 20.209 1.00 89.06 177 LEU A O 1
ATOM 1392 N N . PHE A 1 178 ? -9.450 10.717 22.337 1.00 91.06 178 PHE A N 1
ATOM 1393 C CA . PHE A 1 178 ? -10.774 10.825 22.948 1.00 91.06 178 PHE A CA 1
ATOM 1394 C C . PHE A 1 178 ? -11.478 12.122 22.534 1.00 91.06 178 PHE A C 1
ATOM 1396 O O . PHE A 1 178 ? -12.621 12.084 22.091 1.00 91.06 178 PHE A O 1
ATOM 1403 N N . THR A 1 179 ? -10.767 13.251 22.589 1.00 91.25 179 THR A N 1
ATOM 1404 C CA . THR A 1 179 ? -11.302 14.573 22.226 1.00 91.25 179 THR A CA 1
ATOM 1405 C C . THR A 1 179 ? -11.727 14.630 20.754 1.00 91.25 179 THR A C 1
ATOM 1407 O O . THR A 1 179 ? -12.810 15.122 20.436 1.00 91.25 179 THR A O 1
ATOM 1410 N N . VAL A 1 180 ? -10.899 14.097 19.845 1.00 87.94 180 VAL A N 1
ATOM 1411 C CA . VAL A 1 180 ? -11.208 14.018 18.407 1.00 87.94 180 VAL A CA 1
ATOM 1412 C C . VAL A 1 180 ? -12.441 13.151 18.157 1.00 87.94 180 VAL A C 1
ATOM 1414 O O . VAL A 1 180 ? -13.298 13.536 17.365 1.00 87.94 180 VAL A O 1
ATOM 1417 N N . VAL A 1 181 ? -12.545 12.000 18.826 1.00 87.06 181 VAL A N 1
ATOM 1418 C CA . VAL A 1 181 ? -13.684 11.084 18.683 1.00 87.06 181 VAL A CA 1
ATOM 1419 C C . VAL A 1 181 ? -14.961 11.712 19.237 1.00 87.06 181 VAL A C 1
ATOM 1421 O O . VAL A 1 181 ? -15.975 11.715 18.546 1.00 87.06 181 VAL A O 1
ATOM 1424 N N . GLU A 1 182 ? -14.922 12.296 20.435 1.00 90.81 182 GLU A N 1
ATOM 1425 C CA . GLU A 1 182 ? -16.078 12.949 21.062 1.00 90.81 182 GLU A CA 1
ATOM 1426 C C . GLU A 1 182 ? -16.643 14.068 20.174 1.00 90.81 182 GLU A C 1
ATOM 1428 O O . GLU A 1 182 ? -17.858 14.173 19.995 1.00 90.81 182 GLU A O 1
ATOM 1433 N N . ALA A 1 183 ? -15.768 14.860 19.546 1.00 86.75 183 ALA A N 1
ATOM 1434 C CA . ALA A 1 183 ? -16.171 15.921 18.629 1.00 86.75 183 ALA A CA 1
ATOM 1435 C C . ALA A 1 183 ? -16.970 15.410 17.413 1.00 86.75 183 ALA A C 1
ATOM 1437 O O . ALA A 1 183 ? -17.823 16.139 16.918 1.00 86.75 183 ALA A O 1
ATOM 1438 N N . GLN A 1 184 ? -16.746 14.170 16.955 1.00 80.44 184 GLN A N 1
ATOM 1439 C CA . GLN A 1 184 ? -17.497 13.570 15.837 1.00 80.44 184 GLN A CA 1
ATOM 1440 C C . GLN A 1 184 ? -18.925 13.153 16.222 1.00 80.44 184 GLN A C 1
ATOM 1442 O O . GLN A 1 184 ? -19.786 13.054 15.353 1.00 80.44 184 GLN A O 1
ATOM 1447 N N . TYR A 1 185 ? -19.185 12.903 17.508 1.00 85.62 185 TYR A N 1
ATOM 1448 C CA . TYR A 1 185 ? -20.496 12.465 18.003 1.00 85.62 185 TYR A CA 1
ATOM 1449 C C . TYR A 1 185 ? -21.368 13.607 18.527 1.00 85.62 185 TYR A C 1
ATOM 1451 O O . TYR A 1 185 ? -22.544 13.390 18.835 1.00 85.62 185 TYR A O 1
ATOM 1459 N N . ARG A 1 186 ? -20.830 14.828 18.632 1.00 87.56 186 ARG A N 1
ATOM 1460 C CA . ARG A 1 186 ? -21.647 16.004 18.940 1.00 87.56 186 ARG A CA 1
ATOM 1461 C C . ARG A 1 186 ? -22.579 16.256 17.758 1.00 87.56 186 ARG A C 1
ATOM 1463 O O . ARG A 1 186 ? -22.136 16.677 16.695 1.00 87.56 186 ARG A O 1
ATOM 1470 N N . LYS A 1 187 ? -23.867 15.949 17.946 1.00 65.38 187 LYS A N 1
ATOM 1471 C CA . LYS A 1 187 ? -24.921 16.234 16.967 1.00 65.38 187 LYS A CA 1
ATOM 1472 C C . LYS A 1 187 ? -24.882 17.726 16.618 1.00 65.38 187 LYS A C 1
ATOM 1474 O O . LYS A 1 187 ? -24.945 18.553 17.528 1.00 65.38 187 LYS A O 1
ATOM 1479 N N . ILE A 1 188 ? -24.743 18.022 15.326 1.00 54.91 188 ILE A N 1
ATOM 1480 C CA . ILE A 1 188 ? -24.995 19.348 14.746 1.00 54.91 188 ILE A CA 1
ATOM 1481 C C . ILE A 1 188 ? -26.506 19.516 14.603 1.00 54.91 188 ILE A C 1
ATOM 1483 O O . ILE A 1 188 ? -27.154 18.525 14.190 1.00 54.91 188 ILE A O 1
#

pLDDT: mean 79.42, std 20.68, range [25.14, 96.81]

Secondary structure (DSSP, 8-state):
--------------SS----TT-----B-----SS-HHHHHHHHHH-TTPBP---HHHHHHHHHHHIIIII---HHHHHHHHHHHHSTTSHHHH---HHHHHHHHHHHHHT-S-HHHHHHHHHHHHHHHHHHHHTTSTT-----S----HHHHHHHHHHHHHTTT----HHHHHHHHHHHHHHHHS--

Foldseek 3Di:
DDDQDFDQPPDDPDDDDDDDVVDPLSQEGAGAGPPPVVVVVVCCVVNVNYQYAHQVVSLLVVQLCCCVPVVNDDPVVSVVVSCCDPNCVHLFNVDLALVSQLVVLQVVLVPDPDPSNSVSSNSVSNNLSSLSVSVVRPPDPDPTSNDHPVVVVVLVVVLCVQCVVDDDDPVVSVVSSVVSVVVVPPDD

Sequence (188 aa):
MSVVEAKCIVLPHIDDFQVNPSFVSLQFVTVDHNDEKALREALGRVFPGACRMTCTRHAKQNLNALLADKVGLPKRERKKTVDDIFGKDGVLVTEKDNTLISDMLLHIADNCDNEHMTRHIRRLAPMMAENAKALQCPGLQVESALWTNNNCESYNHVLKQATGWKTLKLADLIQQLFTVVEAQYRKI

Organism: NCBI:txid370345

Radius of gyration: 19.05 Å; chains: 1; bounding box: 49×38×45 Å